Protein AF-0000000072575407 (afdb_homodimer)

Radius of gyration: 22.31 Å; Cα contacts (8 Å, |Δi|>4): 598; chains: 2; bounding box: 62×64×61 Å

Secondary structure (DSSP, 8-state):
-------HHHHHHHTEEEEEEEESS-HHHHHHHHTSTTTT-SSSS--TT--EEEETTEEEEEETTTEEEEEEEEEEETTTEEEEEE---TT--TTS---EEEEEEEE-TTSSEEEEEEEE-GGGS-SSHHHHHHHHHHHHHHHHHHHHHHHHHHHHS----------/-------HHHHHHHTEEEEEEEESS-HHHHHHHHTSTTTT-SSSS--TT--EEEETTEEEEEETTTEEEEEEEEEEETTTEEEEEE---TTS-TTS---EEEEEEEE-TTSSEEEEEEEE-GGGS-SSHHHHHHHHHHHHHHHHHHHHHHHHHHHHT----------

Solvent-accessible surface area (backbone atoms only — not comparable to full-atom values): 18772 Å² total; per-residue (Å²): 134,84,73,75,68,70,46,72,64,57,54,53,55,63,26,43,45,79,53,71,48,78,33,81,41,56,54,69,61,52,31,69,51,65,66,39,82,64,56,76,72,64,89,64,50,63,61,91,80,66,53,67,48,73,60,84,65,27,36,40,35,54,42,95,79,81,42,73,44,27,29,32,66,71,46,78,45,88,58,38,37,31,31,37,30,48,50,31,47,92,88,49,55,88,78,49,66,42,41,43,40,37,37,38,49,41,79,42,101,86,60,24,23,39,43,35,41,38,40,32,45,37,68,61,63,37,89,51,64,33,58,28,51,50,37,48,53,17,38,52,46,26,48,60,44,43,53,51,19,50,41,54,54,54,50,66,66,61,73,78,71,74,74,77,75,82,123,133,85,73,76,67,72,46,73,63,57,56,54,54,62,27,44,45,79,53,72,48,79,33,83,40,56,54,66,61,52,31,68,51,66,66,41,82,66,57,75,74,64,90,63,51,64,62,91,81,67,54,64,50,72,60,85,65,28,37,41,36,53,43,95,79,80,42,72,43,27,30,34,68,73,47,79,44,88,58,37,37,32,31,37,30,47,48,31,48,91,87,48,55,87,79,50,66,43,41,42,40,38,38,38,48,41,77,43,97,87,60,23,24,39,42,36,41,39,41,32,44,38,67,60,63,36,88,51,63,34,58,28,51,51,37,47,52,17,38,52,47,26,49,60,44,43,53,52,19,49,41,55,56,54,51,66,67,59,71,77,70,72,75,75,71,83,121

InterPro domains:
  IPR023393 START-like domain superfamily [G3DSA:3.30.530.20] (14-164)

Organism: Streptomyces coelicolor (strain ATCC BAA-471 / A3(2) / M145) (NCBI:txid100226)

Nearest PDB structures (foldseek):
  3q63-assembly2_D  TM=7.492E-01  e=6.224E-07  Mesorhizobium japonicum MAFF 303099
  1xfs-assembly1_A  TM=6.988E-01  e=4.388E-06  Nitrosomonas europaea ATCC 19718
  1b6f-assembly1_A  TM=7.040E-01  e=1.351E-05  Betula pendula
  8h3j-assembly1_A  TM=5.511E-01  e=6.259E-06  Halostachys caspica
  6xlb-assembly1_D1  TM=6.339E-01  e=5.300E-04  Saccharomyces cerevisiae S288C

Structure (mmCIF, N/CA/C/O backbone):
data_AF-0000000072575407-model_v1
#
loop_
_entity.id
_entity.type
_entity.pdbx_description
1 polymer ATPase
#
loop_
_atom_site.group_PDB
_atom_site.id
_atom_site.type_symbol
_atom_site.label_atom_id
_atom_site.label_alt_id
_atom_site.label_comp_id
_atom_site.label_asym_id
_atom_site.label_entity_id
_atom_site.label_seq_id
_atom_site.pdbx_PDB_ins_code
_atom_site.Cartn_x
_atom_site.Cartn_y
_atom_site.Cartn_z
_atom_site.occupancy
_atom_site.B_iso_or_equiv
_atom_site.auth_seq_id
_atom_site.auth_comp_id
_atom_site.auth_asym_id
_atom_site.auth_atom_id
_atom_site.pdbx_PDB_model_num
ATOM 1 N N . MET A 1 1 ? 22.328 -1.103 30.25 1 24.72 1 MET A N 1
ATOM 2 C CA . MET A 1 1 ? 21.562 -0.464 29.172 1 24.72 1 MET A CA 1
ATOM 3 C C . MET A 1 1 ? 20.984 -1.505 28.219 1 24.72 1 MET A C 1
ATOM 5 O O . MET A 1 1 ? 21.734 -2.23 27.562 1 24.72 1 MET A O 1
ATOM 9 N N . ASN A 1 2 ? 19.984 -2.334 28.547 1 30.45 2 ASN A N 1
ATOM 10 C CA . ASN A 1 2 ? 19.422 -3.566 28 1 30.45 2 ASN A CA 1
ATOM 11 C C . ASN A 1 2 ? 18.969 -3.381 26.562 1 30.45 2 ASN A C 1
ATOM 13 O O . ASN A 1 2 ? 18.047 -2.607 26.297 1 30.45 2 ASN A O 1
ATOM 17 N N . GLU A 1 3 ? 19.891 -3.143 25.562 1 36.34 3 GLU A N 1
ATOM 18 C CA . GLU A 1 3 ? 19.688 -3.205 24.125 1 36.34 3 GLU A CA 1
ATOM 19 C C . GLU A 1 3 ? 18.703 -4.297 23.75 1 36.34 3 GLU A C 1
ATOM 21 O O . GLU A 1 3 ? 18.953 -5.48 23.984 1 36.34 3 GLU A O 1
ATOM 26 N N . SER A 1 4 ? 17.484 -4.184 24.031 1 41.06 4 SER A N 1
ATOM 27 C CA . SER A 1 4 ? 16.484 -5.207 23.766 1 41.06 4 SER A CA 1
ATOM 28 C C . SER A 1 4 ? 16.672 -5.801 22.359 1 41.06 4 SER A C 1
ATOM 30 O O . SER A 1 4 ? 16.531 -5.094 21.359 1 41.06 4 SER A O 1
ATOM 32 N N . ALA A 1 5 ? 17.578 -6.621 22.172 1 39.91 5 ALA A N 1
ATOM 33 C CA . ALA A 1 5 ? 17.891 -7.484 21.031 1 39.91 5 ALA A CA 1
ATOM 34 C C . ALA A 1 5 ? 16.609 -7.938 20.328 1 39.91 5 ALA A C 1
ATOM 36 O O . ALA A 1 5 ? 15.812 -8.688 20.891 1 39.91 5 ALA A O 1
ATOM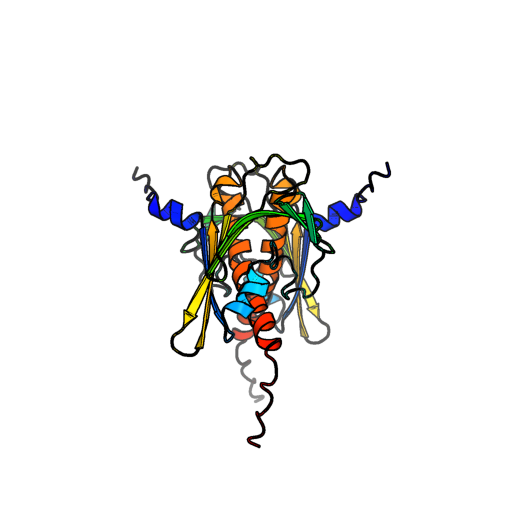 37 N N . HIS A 1 6 ? 15.922 -7.004 19.609 1 49.97 6 HIS A N 1
ATOM 38 C CA . HIS A 1 6 ? 14.938 -7.637 18.75 1 49.97 6 HIS A CA 1
ATOM 39 C C . HIS A 1 6 ? 15.422 -8.992 18.266 1 49.97 6 HIS A C 1
ATOM 41 O O . HIS A 1 6 ? 16.531 -9.109 17.719 1 49.97 6 HIS A O 1
ATOM 47 N N . SER A 1 7 ? 15.039 -10.055 18.797 1 55.66 7 SER A N 1
ATOM 48 C CA . SER A 1 7 ? 15.422 -11.414 18.438 1 55.66 7 SER A CA 1
ATOM 49 C C . SER A 1 7 ? 15.375 -11.609 16.922 1 55.66 7 SER A C 1
ATOM 51 O O . SER A 1 7 ? 14.664 -10.883 16.219 1 55.66 7 SER A O 1
ATOM 53 N N . THR A 1 8 ? 16.375 -12.164 16.344 1 59.56 8 THR A N 1
ATOM 54 C CA . THR A 1 8 ? 16.469 -12.539 14.93 1 59.56 8 THR A CA 1
ATOM 55 C C . THR A 1 8 ? 15.102 -12.938 14.383 1 59.56 8 THR A C 1
ATOM 57 O O . THR A 1 8 ? 14.758 -12.594 13.25 1 59.56 8 THR A O 1
ATOM 60 N N . THR A 1 9 ? 14.297 -13.492 15.289 1 64.81 9 THR A N 1
ATOM 61 C CA . THR A 1 9 ? 12.977 -13.938 14.859 1 64.81 9 THR A CA 1
ATOM 62 C C . THR A 1 9 ? 12.047 -12.742 14.641 1 64.81 9 THR A C 1
ATOM 64 O O . THR A 1 9 ? 11.289 -12.703 13.664 1 64.81 9 THR A O 1
ATOM 67 N N . GLU A 1 10 ? 12.109 -11.859 15.562 1 66.44 10 GLU A N 1
ATOM 68 C CA . GLU A 1 10 ? 11.266 -10.68 15.438 1 66.44 10 GLU A CA 1
ATOM 69 C C . GLU A 1 10 ? 11.641 -9.859 14.211 1 66.44 10 GLU A C 1
ATOM 71 O O . GLU A 1 10 ? 10.766 -9.359 13.492 1 66.44 10 GLU A O 1
ATOM 76 N N . ALA A 1 11 ? 12.93 -9.797 14 1 71.06 11 ALA A N 1
ATOM 77 C CA . ALA A 1 11 ? 13.414 -9.07 12.828 1 71.06 11 ALA A CA 1
ATOM 78 C C . ALA A 1 11 ? 12.977 -9.758 11.539 1 71.06 11 ALA A C 1
ATOM 80 O O . ALA A 1 11 ? 12.625 -9.086 10.562 1 71.06 11 ALA A O 1
ATOM 81 N N . ALA A 1 12 ? 12.93 -11.086 11.641 1 77.25 12 ALA A N 1
ATOM 82 C CA . ALA A 1 12 ? 12.508 -11.852 10.469 1 77.25 12 ALA A CA 1
ATOM 83 C C . ALA A 1 12 ? 11.023 -11.648 10.188 1 77.25 12 ALA A C 1
ATOM 85 O O . ALA A 1 12 ? 10.602 -11.609 9.023 1 77.25 12 ALA A O 1
ATOM 86 N N . GLU A 1 13 ? 10.273 -11.469 11.227 1 84.31 13 GLU A N 1
ATOM 87 C CA . GLU A 1 13 ? 8.836 -11.289 11.07 1 84.31 13 GLU A CA 1
ATOM 88 C C . GLU A 1 13 ? 8.516 -9.914 10.484 1 84.31 13 GLU A C 1
ATOM 90 O O . GLU A 1 13 ? 7.582 -9.773 9.688 1 84.31 13 GLU A O 1
ATOM 95 N N . LEU A 1 14 ? 9.328 -9.008 10.75 1 87.56 14 LEU A N 1
ATOM 96 C CA . LEU A 1 14 ? 9.109 -7.648 10.266 1 87.56 14 LEU A CA 1
ATOM 97 C C . LEU A 1 14 ? 9.484 -7.527 8.789 1 87.56 14 LEU A C 1
ATOM 99 O O . LEU A 1 14 ? 9.023 -6.617 8.102 1 87.56 14 LEU A O 1
ATOM 103 N N . ASP A 1 15 ? 10.18 -8.492 8.359 1 93.94 15 ASP A N 1
ATOM 104 C CA . ASP A 1 15 ? 10.703 -8.414 7 1 93.94 15 ASP A CA 1
ATOM 105 C C . ASP A 1 15 ? 9.766 -9.086 6.004 1 93.94 15 ASP A C 1
ATOM 107 O O . ASP A 1 15 ? 10.141 -9.344 4.859 1 93.94 15 ASP A O 1
ATOM 111 N N . ARG A 1 16 ? 8.562 -9.461 6.438 1 95.81 16 ARG A N 1
ATOM 112 C CA . ARG A 1 16 ? 7.637 -10.133 5.531 1 95.81 16 ARG A CA 1
ATOM 113 C C . ARG A 1 16 ? 6.195 -9.734 5.828 1 95.81 16 ARG A C 1
ATOM 115 O O . ARG A 1 16 ? 5.887 -9.281 6.93 1 95.81 16 ARG A O 1
ATOM 122 N N . ILE A 1 17 ? 5.328 -9.898 4.852 1 96.38 17 ILE A N 1
ATOM 123 C CA . ILE A 1 17 ? 3.873 -9.836 4.926 1 96.38 17 ILE A CA 1
ATOM 124 C C . ILE A 1 17 ? 3.283 -11.219 4.641 1 96.38 17 ILE A C 1
ATOM 126 O O . ILE A 1 17 ? 3.738 -11.922 3.736 1 96.38 17 ILE A O 1
ATOM 130 N N . ALA A 1 18 ? 2.299 -11.617 5.457 1 97.62 18 ALA A N 1
ATOM 131 C CA . ALA A 1 18 ? 1.534 -12.836 5.184 1 97.62 18 ALA A CA 1
ATOM 132 C C . ALA A 1 18 ? 0.034 -12.562 5.266 1 97.62 18 ALA A C 1
ATOM 134 O O . ALA A 1 18 ? -0.456 -12.047 6.273 1 97.62 18 ALA A O 1
ATOM 135 N N . ARG A 1 19 ? -0.701 -12.883 4.16 1 98 19 ARG A N 1
ATOM 136 C CA . ARG A 1 19 ? -2.154 -12.758 4.098 1 98 19 ARG A CA 1
ATOM 137 C C . ARG A 1 19 ? -2.777 -13.961 3.396 1 98 19 ARG A C 1
ATOM 139 O O . ARG A 1 19 ? -2.076 -14.734 2.74 1 98 19 ARG A O 1
ATOM 146 N N . GLN A 1 20 ? -4.09 -14.117 3.605 1 98.75 20 GLN A N 1
ATOM 147 C CA . GLN A 1 20 ? -4.816 -15.172 2.902 1 98.75 20 GLN A CA 1
ATOM 148 C C . GLN A 1 20 ? -6.285 -14.805 2.729 1 98.75 20 GLN A C 1
ATOM 150 O O . GLN A 1 20 ? -6.785 -13.891 3.387 1 98.75 20 GLN A O 1
ATOM 155 N N . ILE A 1 21 ? -6.93 -15.562 1.824 1 98.81 21 ILE A N 1
ATOM 156 C CA . ILE A 1 21 ? -8.359 -15.398 1.605 1 98.81 21 ILE A CA 1
ATOM 157 C C . ILE A 1 21 ? -8.961 -16.703 1.081 1 98.81 21 ILE A C 1
ATOM 159 O O . ILE A 1 21 ? -8.32 -17.422 0.321 1 98.81 21 ILE A O 1
ATOM 163 N N . ASP A 1 22 ? -10.18 -17.031 1.501 1 98.69 22 ASP A N 1
ATOM 164 C CA . ASP A 1 22 ? -10.922 -18.156 0.945 1 98.69 22 ASP A CA 1
ATOM 165 C C . ASP A 1 22 ? -11.641 -17.766 -0.34 1 98.69 22 ASP A C 1
ATOM 167 O O . ASP A 1 22 ? -12.266 -16.703 -0.408 1 98.69 22 ASP A O 1
ATOM 171 N N . ILE A 1 23 ? -11.562 -18.594 -1.346 1 98.62 23 ILE A N 1
ATOM 172 C CA . ILE A 1 23 ? -12.188 -18.375 -2.646 1 98.62 23 ILE A CA 1
ATOM 173 C C . ILE A 1 23 ? -13.039 -19.578 -3.023 1 98.62 23 ILE A C 1
ATOM 175 O O . ILE A 1 23 ? -12.562 -20.719 -2.982 1 98.62 23 ILE A O 1
ATOM 179 N N . ASP A 1 24 ? -14.188 -19.359 -3.428 1 98 24 ASP A N 1
ATOM 180 C CA . ASP A 1 24 ? -15.102 -20.422 -3.832 1 98 24 ASP A CA 1
ATOM 181 C C . ASP A 1 24 ? -14.977 -20.719 -5.324 1 98 24 ASP A C 1
ATOM 183 O O . ASP A 1 24 ? -15.922 -20.469 -6.086 1 98 24 ASP A O 1
ATOM 187 N N . ALA A 1 25 ? -13.938 -21.281 -5.742 1 97.94 25 ALA A N 1
ATOM 188 C CA . ALA A 1 25 ? -13.602 -21.703 -7.102 1 97.94 25 ALA A CA 1
ATOM 189 C C . ALA A 1 25 ? -12.57 -22.828 -7.086 1 97.94 25 ALA A C 1
ATOM 191 O O . ALA A 1 25 ? -11.805 -22.969 -6.129 1 97.94 25 ALA A O 1
ATOM 192 N N . PRO A 1 26 ? -12.609 -23.641 -8.141 1 97.19 26 PRO A N 1
ATOM 193 C CA . PRO A 1 26 ? -11.617 -24.719 -8.195 1 97.19 26 PRO A CA 1
ATOM 194 C C . PRO A 1 26 ? -10.188 -24.203 -8.305 1 97.19 26 PRO A C 1
ATOM 196 O O . PRO A 1 26 ? -9.969 -23.094 -8.82 1 97.19 26 PRO A O 1
ATOM 199 N N . ALA A 1 27 ? -9.219 -24.984 -7.902 1 98.06 27 ALA A N 1
ATOM 200 C CA . ALA A 1 27 ? -7.805 -24.609 -7.883 1 98.06 27 ALA A CA 1
ATOM 201 C C . ALA A 1 27 ? -7.32 -24.219 -9.273 1 98.06 27 ALA A C 1
ATOM 203 O O . ALA A 1 27 ? -6.57 -23.266 -9.43 1 98.06 27 ALA A O 1
ATOM 204 N N . ASP A 1 28 ? -7.762 -24.984 -10.258 1 97.44 28 ASP A N 1
ATOM 205 C CA . ASP A 1 28 ? -7.305 -24.719 -11.617 1 97.44 28 ASP A CA 1
ATOM 206 C C . ASP A 1 28 ? -7.723 -23.328 -12.078 1 97.44 28 ASP A C 1
ATOM 208 O O . ASP A 1 28 ? -6.965 -22.641 -12.766 1 97.44 28 ASP A O 1
ATOM 212 N N . ARG A 1 29 ? -8.844 -22.906 -11.727 1 97.44 29 ARG A N 1
ATOM 213 C CA . ARG A 1 29 ? -9.328 -21.578 -12.094 1 97.44 29 ARG A CA 1
ATOM 214 C C . ARG A 1 29 ? -8.539 -20.484 -11.383 1 97.44 29 ARG A C 1
ATOM 216 O O . ARG A 1 29 ? -8.172 -19.484 -11.984 1 97.44 29 ARG A O 1
ATOM 223 N N . VAL A 1 30 ? -8.312 -20.656 -10.141 1 98.5 30 VAL A N 1
ATOM 224 C CA . VAL A 1 30 ? -7.516 -19.703 -9.367 1 98.5 30 VAL A CA 1
ATOM 225 C C . VAL A 1 30 ? -6.105 -19.625 -9.953 1 98.5 30 VAL A C 1
ATOM 227 O O . VAL A 1 30 ? -5.539 -18.531 -10.07 1 98.5 30 VAL A O 1
ATOM 230 N N . TRP A 1 31 ? -5.598 -20.75 -10.406 1 98.5 31 TRP A N 1
ATOM 231 C CA . TRP A 1 31 ? -4.258 -20.844 -10.984 1 98.5 31 TRP A CA 1
ATOM 232 C C . TRP A 1 31 ? -4.156 -20 -12.25 1 98.5 31 TRP A C 1
ATOM 234 O O . TRP A 1 31 ? -3.135 -19.344 -12.484 1 98.5 31 TRP A O 1
ATOM 244 N N . GLU A 1 32 ? -5.172 -19.953 -13.023 1 97.69 32 GLU A N 1
ATOM 245 C CA . GLU A 1 32 ? -5.156 -19.188 -14.273 1 97.69 32 GLU A CA 1
ATOM 246 C C . GLU A 1 32 ? -4.859 -17.719 -14.016 1 97.69 32 GLU A C 1
ATOM 248 O O . GLU A 1 32 ? -4.223 -17.062 -14.836 1 97.69 32 GLU A O 1
ATOM 253 N N . LEU A 1 33 ? -5.223 -17.25 -12.922 1 98.06 33 LEU A N 1
ATOM 254 C CA . LEU A 1 33 ? -4.926 -15.875 -12.57 1 98.06 33 LEU A CA 1
ATOM 255 C C . LEU A 1 33 ? -3.555 -15.766 -11.914 1 98.06 33 LEU A C 1
ATOM 257 O O . LEU A 1 33 ? -2.711 -14.977 -12.352 1 98.06 33 LEU A O 1
ATOM 261 N N . VAL A 1 34 ? -3.295 -16.594 -10.914 1 98.25 34 VAL A N 1
ATOM 262 C CA . VAL A 1 34 ? -2.184 -16.438 -9.984 1 98.25 34 VAL A CA 1
ATOM 263 C C . VAL A 1 34 ? -0.862 -16.672 -10.711 1 98.25 34 VAL A C 1
ATOM 265 O O . VAL A 1 34 ? 0.167 -16.109 -10.344 1 98.25 34 VAL A O 1
ATOM 268 N N . ALA A 1 35 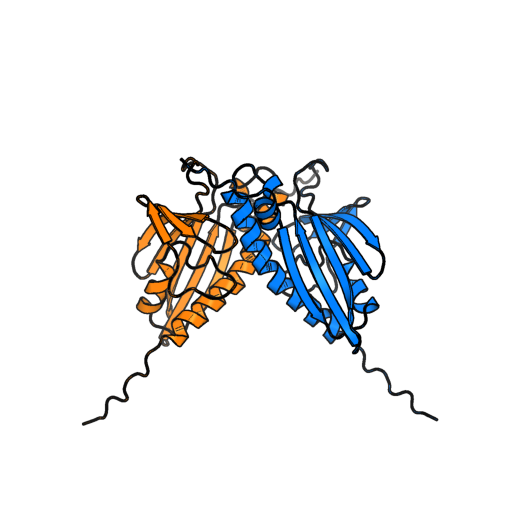? -0.871 -17.359 -11.734 1 97.88 35 ALA A N 1
ATOM 269 C CA . ALA A 1 35 ? 0.331 -17.672 -12.5 1 97.88 35 ALA A CA 1
ATOM 270 C C . ALA A 1 35 ? 0.752 -16.484 -13.367 1 97.88 35 ALA A C 1
ATOM 272 O O . ALA A 1 35 ? 1.858 -16.469 -13.914 1 97.88 35 ALA A O 1
ATOM 273 N N . ARG A 1 36 ? -0.106 -15.539 -13.531 1 96.75 36 ARG A N 1
ATOM 274 C CA . ARG A 1 36 ? 0.232 -14.344 -14.297 1 96.75 36 ARG A CA 1
ATOM 275 C C . ARG A 1 36 ? 1.167 -13.43 -13.508 1 96.75 36 ARG A C 1
ATOM 277 O O . ARG A 1 36 ? 0.793 -12.922 -12.453 1 96.75 36 ARG A O 1
ATOM 284 N N . PRO A 1 37 ? 2.365 -13.18 -14.023 1 95.12 37 PRO A N 1
ATOM 285 C CA . PRO A 1 37 ? 3.217 -12.227 -13.312 1 95.12 37 PRO A CA 1
ATOM 286 C C . PRO A 1 37 ? 2.604 -10.828 -13.242 1 95.12 37 PRO A C 1
ATOM 288 O O . PRO A 1 37 ? 2.162 -10.289 -14.258 1 95.12 37 PRO A O 1
ATOM 291 N N . GLY A 1 38 ? 2.475 -10.281 -12.008 1 94.19 38 GLY A N 1
ATOM 292 C CA . GLY A 1 38 ? 2.041 -8.906 -11.836 1 94.19 38 GLY A CA 1
ATOM 293 C C . GLY A 1 38 ? 0.537 -8.734 -11.953 1 94.19 38 GLY A C 1
ATOM 294 O O . GLY A 1 38 ? 0.046 -7.625 -12.164 1 94.19 38 GLY A O 1
ATOM 295 N N . TRP A 1 39 ? -0.23 -9.789 -11.883 1 96.5 39 TRP A N 1
ATOM 296 C CA . TRP A 1 39 ? -1.682 -9.703 -11.992 1 96.5 39 TRP A CA 1
ATOM 297 C C . TRP A 1 39 ? -2.246 -8.703 -10.984 1 96.5 39 TRP A C 1
ATOM 299 O O . TRP A 1 39 ? -3.365 -8.211 -11.156 1 96.5 39 TRP A O 1
ATOM 309 N N . TYR A 1 40 ? -1.512 -8.328 -10 1 95.69 40 TYR A N 1
ATOM 310 C CA . TYR A 1 40 ? -1.947 -7.473 -8.906 1 95.69 40 TYR A CA 1
ATOM 311 C C . TYR A 1 40 ? -1.545 -6.023 -9.156 1 95.69 40 TYR A C 1
ATOM 313 O O . TYR A 1 40 ? -1.693 -5.168 -8.273 1 95.69 40 TYR A O 1
ATOM 321 N N . VAL A 1 41 ? -0.995 -5.727 -10.273 1 93.44 41 VAL A N 1
ATOM 322 C CA . VAL A 1 41 ? -0.771 -4.348 -10.703 1 93.44 41 VAL A CA 1
ATOM 323 C C . VAL A 1 41 ? -2.049 -3.787 -11.32 1 93.44 41 VAL A C 1
ATOM 325 O O . VAL A 1 41 ? -2.32 -4.004 -12.508 1 93.44 41 VAL A O 1
ATOM 328 N N . ASN A 1 42 ? -2.857 -3.049 -10.469 1 93.69 42 ASN A N 1
ATOM 329 C CA . ASN A 1 42 ? -4.141 -2.49 -10.883 1 93.69 42 ASN A CA 1
ATOM 330 C C . ASN A 1 42 ? -4.676 -1.496 -9.852 1 93.69 42 ASN A C 1
ATOM 332 O O . ASN A 1 42 ? -3.973 -1.131 -8.914 1 93.69 42 ASN A O 1
ATOM 336 N N . ASP A 1 43 ? -5.926 -1.06 -10.016 1 90.19 43 ASP A N 1
ATOM 337 C CA . ASP A 1 43 ? -6.516 -0.049 -9.141 1 90.19 43 ASP A CA 1
ATOM 338 C C . ASP A 1 43 ? -7.629 -0.648 -8.289 1 90.19 43 ASP A C 1
ATOM 340 O O . ASP A 1 43 ? -8.672 -0.022 -8.086 1 90.19 43 ASP A O 1
ATOM 344 N N . GLY A 1 44 ? -7.473 -1.946 -7.938 1 93.44 44 GLY A N 1
ATOM 345 C CA . GLY A 1 44 ? -8.438 -2.568 -7.051 1 93.44 44 GLY A CA 1
ATOM 346 C C . GLY A 1 44 ? -9.32 -3.59 -7.746 1 93.44 44 GLY A C 1
ATOM 347 O O . GLY A 1 44 ? -10.172 -4.211 -7.117 1 93.44 44 GLY A O 1
ATOM 348 N N . ALA A 1 45 ? -9.109 -3.711 -9.078 1 94.56 45 ALA A N 1
ATOM 349 C CA . ALA A 1 45 ? -9.797 -4.727 -9.875 1 94.56 45 ALA A CA 1
ATOM 350 C C . ALA A 1 45 ? -8.844 -5.391 -10.859 1 94.56 45 ALA A C 1
ATOM 352 O O . ALA A 1 45 ? -8.086 -4.711 -11.562 1 94.56 45 ALA A O 1
ATOM 353 N N . VAL A 1 46 ? -8.945 -6.691 -10.891 1 96.25 46 VAL A N 1
ATOM 354 C CA . VAL A 1 46 ? -8.094 -7.445 -11.805 1 96.25 46 VAL A CA 1
ATOM 355 C C . VAL A 1 46 ? -8.461 -7.121 -13.25 1 96.25 46 VAL A C 1
ATOM 357 O O . VAL A 1 46 ? -9.641 -7.062 -13.594 1 96.25 46 VAL A O 1
ATOM 360 N N . GLU A 1 47 ? -7.434 -6.949 -14.016 1 93.94 47 GLU A N 1
ATOM 361 C CA . GLU A 1 47 ? -7.645 -6.711 -15.438 1 93.94 47 GLU A CA 1
ATOM 362 C C . GLU A 1 47 ? -7.699 -8.023 -16.219 1 93.94 47 GLU A C 1
ATOM 364 O O . GLU A 1 47 ? -6.762 -8.82 -16.172 1 93.94 47 GLU A O 1
ATOM 369 N N . ALA A 1 48 ? -8.75 -8.203 -16.922 1 92.81 48 ALA A N 1
ATOM 370 C CA . ALA A 1 48 ? -8.891 -9.422 -17.719 1 92.81 48 ALA A CA 1
ATOM 371 C C . ALA A 1 48 ? -7.812 -9.5 -18.797 1 92.81 48 ALA A C 1
ATOM 373 O O . ALA A 1 48 ? -7.199 -10.555 -19 1 92.81 48 ALA A O 1
ATOM 374 N N . ASP A 1 49 ? -7.598 -8.312 -19.453 1 92.62 49 ASP A N 1
ATOM 375 C CA . ASP A 1 49 ? -6.594 -8.211 -20.516 1 92.62 49 ASP A CA 1
ATOM 376 C C . ASP A 1 49 ? -5.449 -7.289 -20.094 1 92.62 49 ASP A C 1
ATOM 378 O O . ASP A 1 49 ? -5.367 -6.141 -20.531 1 92.62 49 ASP A O 1
ATOM 382 N N . GLN A 1 50 ? -4.617 -7.828 -19.359 1 92.81 50 GLN A N 1
ATOM 383 C CA . GLN A 1 50 ? -3.461 -7.078 -18.875 1 92.81 50 GLN A CA 1
ATOM 384 C C . GLN A 1 50 ? -2.484 -6.785 -20.016 1 92.81 50 GLN A C 1
ATOM 386 O O . GLN A 1 50 ? -2.225 -7.652 -20.859 1 92.81 50 GLN A O 1
ATOM 391 N N . ASP A 1 51 ? -1.938 -5.566 -20.109 1 95.25 51 ASP A N 1
ATOM 392 C CA . ASP A 1 51 ? -0.877 -5.211 -21.031 1 95.25 51 ASP A CA 1
ATOM 393 C C . ASP A 1 51 ? 0.477 -5.723 -20.562 1 95.25 51 ASP A C 1
ATOM 395 O O . ASP A 1 51 ? 1.11 -5.109 -19.703 1 95.25 51 ASP A O 1
ATOM 399 N N . VAL A 1 52 ? 0.889 -6.801 -21.141 1 95.12 52 VAL A N 1
ATOM 400 C CA . VAL A 1 52 ? 2.109 -7.461 -20.688 1 95.12 52 VAL A CA 1
ATOM 401 C C . VAL A 1 52 ? 2.906 -7.961 -21.891 1 95.12 52 VAL A C 1
ATOM 403 O O . VAL A 1 52 ? 2.334 -8.484 -22.844 1 95.12 52 VAL A O 1
ATOM 406 N N . ARG A 1 53 ? 4.207 -7.715 -21.844 1 93.94 53 ARG A N 1
ATOM 407 C CA . ARG A 1 53 ? 5.141 -8.32 -22.781 1 93.94 53 ARG A CA 1
ATOM 408 C C . ARG A 1 53 ? 6.262 -9.055 -22.047 1 93.94 53 ARG A C 1
ATOM 410 O O . ARG A 1 53 ? 6.492 -8.812 -20.859 1 93.94 53 ARG A O 1
ATOM 417 N N . TYR A 1 54 ? 6.996 -9.945 -22.828 1 92.06 54 TYR A N 1
ATOM 418 C CA . TYR A 1 54 ? 8.016 -10.766 -22.172 1 92.06 54 TYR A CA 1
ATOM 419 C C . TYR A 1 54 ? 9.391 -10.516 -22.797 1 92.06 54 TYR A C 1
ATOM 421 O O . TYR A 1 54 ? 9.508 -10.375 -24.016 1 92.06 54 TYR A O 1
ATOM 429 N N . GLU A 1 55 ? 10.266 -10.352 -21.875 1 88 55 GLU A N 1
ATOM 430 C CA . GLU A 1 55 ? 11.695 -10.344 -22.188 1 88 55 GLU A CA 1
ATOM 431 C C . GLU A 1 55 ? 12.43 -11.461 -21.453 1 88 55 GLU A C 1
ATOM 433 O O . GLU A 1 55 ? 12.914 -11.273 -20.344 1 88 55 GLU A O 1
ATOM 438 N N . GLY A 1 56 ? 12.492 -12.656 -22.188 1 85.25 56 GLY A N 1
ATOM 439 C CA . GLY A 1 56 ? 12.961 -13.836 -21.484 1 85.25 56 GLY A CA 1
ATOM 440 C C . GLY A 1 56 ? 12.047 -14.242 -20.344 1 85.25 56 GLY A C 1
ATOM 441 O O . GLY A 1 56 ? 10.844 -14.398 -20.531 1 85.25 56 GLY A O 1
ATOM 442 N N . ASP A 1 57 ? 12.641 -14.344 -19.156 1 85.5 57 ASP A N 1
ATOM 443 C CA . ASP A 1 57 ? 11.859 -14.734 -17.984 1 85.5 57 ASP A CA 1
ATOM 444 C C . ASP A 1 57 ? 11.281 -13.516 -17.266 1 85.5 57 ASP A C 1
ATOM 446 O O . ASP A 1 57 ? 10.664 -13.641 -16.219 1 85.5 57 ASP A O 1
ATOM 450 N N . THR A 1 58 ? 11.453 -12.406 -17.906 1 90.25 58 THR A N 1
ATOM 451 C CA . THR A 1 58 ? 10.961 -11.164 -17.312 1 90.25 58 THR A CA 1
ATOM 452 C C . THR A 1 58 ? 9.68 -10.703 -18 1 90.25 58 THR A C 1
ATOM 454 O O . THR A 1 58 ? 9.633 -10.602 -19.234 1 90.25 58 THR A O 1
ATOM 457 N N . ALA A 1 59 ? 8.68 -10.562 -17.172 1 93.38 59 ALA A N 1
ATOM 458 C CA . ALA A 1 59 ? 7.445 -9.953 -17.656 1 93.38 59 ALA A CA 1
ATOM 459 C C . ALA A 1 59 ? 7.449 -8.445 -17.438 1 93.38 59 ALA A C 1
ATOM 461 O O . ALA A 1 59 ? 7.816 -7.977 -16.344 1 93.38 59 ALA A O 1
ATOM 462 N N . VAL A 1 60 ? 7.094 -7.723 -18.438 1 92.5 60 VAL A N 1
ATOM 463 C CA . VAL A 1 60 ? 6.945 -6.277 -18.344 1 92.5 60 VAL A CA 1
ATOM 464 C C . VAL A 1 60 ? 5.465 -5.902 -18.391 1 92.5 60 VAL A C 1
ATOM 466 O O . VAL A 1 60 ? 4.84 -5.988 -19.453 1 92.5 60 VAL A O 1
ATOM 469 N N . VAL A 1 61 ? 4.93 -5.492 -17.25 1 93.12 61 VAL A N 1
ATOM 470 C CA . VAL A 1 61 ? 3.527 -5.109 -17.141 1 93.12 61 VAL A CA 1
ATOM 471 C C . VAL A 1 61 ? 3.4 -3.59 -17.203 1 93.12 61 VAL A C 1
ATOM 473 O O . VAL A 1 61 ? 4.039 -2.871 -16.438 1 93.12 61 VAL A O 1
ATOM 476 N N . ARG A 1 62 ? 2.557 -3.16 -18.109 1 91.69 62 ARG A N 1
ATOM 477 C CA . ARG A 1 62 ? 2.367 -1.72 -18.25 1 91.69 62 ARG A CA 1
ATOM 478 C C . ARG A 1 62 ? 1.077 -1.271 -17.578 1 91.69 62 ARG A C 1
ATOM 480 O O . ARG A 1 62 ? -0.008 -1.748 -17.922 1 91.69 62 ARG A O 1
ATOM 487 N N . HIS A 1 63 ? 1.223 -0.43 -16.578 1 89.19 63 HIS A N 1
ATOM 488 C CA . HIS A 1 63 ? 0.089 0.256 -15.969 1 89.19 63 HIS A CA 1
ATOM 489 C C . HIS A 1 63 ? -0.209 1.569 -16.688 1 89.19 63 HIS A C 1
ATOM 491 O O . HIS A 1 63 ? 0.711 2.303 -17.062 1 89.19 63 HIS A O 1
ATOM 497 N N . PRO A 1 64 ? -1.442 1.947 -16.812 1 86.62 64 PRO A N 1
ATOM 498 C CA . PRO A 1 64 ? -1.796 3.115 -17.625 1 86.62 64 PRO A CA 1
ATOM 499 C C . PRO A 1 64 ? -1.191 4.41 -17.094 1 86.62 64 PRO A C 1
ATOM 501 O O . PRO A 1 64 ? -0.785 5.277 -17.875 1 86.62 64 PRO A O 1
ATOM 504 N N . SER A 1 65 ? -1.068 4.527 -15.836 1 84.94 65 SER A N 1
ATOM 505 C CA . SER A 1 65 ? -0.65 5.816 -15.297 1 84.94 65 SER A CA 1
ATOM 506 C C . SER A 1 65 ? 0.648 5.691 -14.508 1 84.94 65 SER A C 1
ATOM 508 O O . SER A 1 65 ? 1.346 6.68 -14.281 1 84.94 65 SER A O 1
ATOM 510 N N . LEU A 1 66 ? 1.027 4.449 -14.195 1 85.44 66 LEU A N 1
ATOM 511 C CA . LEU A 1 66 ? 2.164 4.305 -13.289 1 85.44 66 LEU A CA 1
ATOM 512 C C . LEU A 1 66 ? 3.408 3.859 -14.055 1 85.44 66 LEU A C 1
ATOM 514 O O . LEU A 1 66 ? 4.512 3.867 -13.5 1 85.44 66 LEU A O 1
ATOM 518 N N . GLY A 1 67 ? 3.262 3.459 -15.297 1 86.19 67 GLY A N 1
ATOM 519 C CA . GLY A 1 67 ? 4.406 3.033 -16.094 1 86.19 67 GLY A CA 1
ATOM 520 C C . GLY A 1 67 ? 4.586 1.527 -16.125 1 86.19 67 GLY A C 1
ATOM 521 O O . GLY A 1 67 ? 3.605 0.78 -16.125 1 86.19 67 GLY A O 1
ATOM 522 N N . GLU A 1 68 ? 5.887 1.187 -16.219 1 87.75 68 GLU A N 1
ATOM 523 C CA . GLU A 1 68 ? 6.176 -0.231 -16.406 1 87.75 68 GLU A CA 1
ATOM 524 C C . GLU A 1 68 ? 6.699 -0.865 -15.125 1 87.75 68 GLU A C 1
ATOM 526 O O . GLU A 1 68 ? 7.492 -0.256 -14.406 1 87.75 68 GLU A O 1
ATOM 531 N N . PHE A 1 69 ? 6.219 -2.043 -14.93 1 89.12 69 PHE A N 1
ATOM 532 C CA . PHE A 1 69 ? 6.676 -2.898 -13.836 1 89.12 69 PHE A CA 1
ATOM 533 C C . PHE A 1 69 ? 7.266 -4.195 -14.375 1 89.12 69 PHE A C 1
ATOM 535 O O . PHE A 1 69 ? 6.691 -4.82 -15.273 1 89.12 69 PHE A O 1
ATOM 542 N N . ARG A 1 70 ? 8.328 -4.535 -13.773 1 89.81 70 ARG A N 1
ATOM 543 C CA . ARG A 1 70 ? 9.031 -5.719 -14.266 1 89.81 70 ARG A CA 1
ATOM 544 C C . ARG A 1 70 ? 9.039 -6.82 -13.211 1 89.81 70 ARG A C 1
ATOM 546 O O . ARG A 1 70 ? 9.352 -6.57 -12.047 1 89.81 70 ARG A O 1
ATOM 553 N N . PHE A 1 71 ? 8.711 -8 -13.688 1 92.31 71 PHE A N 1
ATOM 554 C CA . PHE A 1 71 ? 8.625 -9.164 -12.805 1 92.31 71 PHE A CA 1
ATOM 555 C C . PHE A 1 71 ? 9.422 -10.328 -13.375 1 92.31 71 PHE A C 1
ATOM 557 O O . PHE A 1 71 ? 9.234 -10.711 -14.531 1 92.31 71 PHE A O 1
ATOM 564 N N . ARG A 1 72 ? 10.281 -10.898 -12.539 1 92.44 72 ARG A N 1
ATOM 565 C CA . ARG A 1 72 ? 10.938 -12.156 -12.883 1 92.44 72 ARG A CA 1
ATOM 566 C C . ARG A 1 72 ? 10.188 -13.344 -12.289 1 92.44 72 ARG A C 1
ATOM 568 O O . ARG A 1 72 ? 9.898 -13.367 -11.094 1 92.44 72 ARG A O 1
ATOM 575 N N . THR A 1 73 ? 9.891 -14.32 -13.18 1 95.19 73 THR A N 1
ATOM 576 C CA . THR A 1 73 ? 9.32 -15.562 -12.664 1 95.19 73 THR A CA 1
ATOM 577 C C . THR A 1 73 ? 10.391 -16.406 -11.984 1 95.19 73 THR A C 1
ATOM 579 O O . THR A 1 73 ? 11.43 -16.719 -12.586 1 95.19 73 THR A O 1
ATOM 582 N N . VAL A 1 74 ? 10.133 -16.781 -10.805 1 95.56 74 VAL A N 1
ATOM 583 C CA . VAL A 1 74 ? 11.102 -17.547 -10.039 1 95.56 74 VAL A CA 1
ATOM 584 C C . VAL A 1 74 ? 10.742 -19.031 -10.117 1 95.56 74 VAL A C 1
ATOM 586 O O . VAL A 1 74 ? 11.602 -19.875 -10.391 1 95.56 74 VAL A O 1
ATOM 589 N N . GLU A 1 75 ? 9.438 -19.344 -9.836 1 97.75 75 GLU A N 1
ATOM 590 C CA . GLU A 1 75 ? 8.984 -20.734 -9.859 1 97.75 75 GLU A CA 1
ATOM 591 C C . GLU A 1 75 ? 7.48 -20.812 -10.117 1 97.75 75 GLU A C 1
ATOM 593 O O . GLU A 1 75 ? 6.707 -20.031 -9.578 1 97.75 75 GLU A O 1
ATOM 598 N N . LEU A 1 76 ? 7.086 -21.734 -10.961 1 97.94 76 LEU A N 1
ATOM 599 C CA . LEU A 1 76 ? 5.699 -22.141 -11.164 1 97.94 76 LEU A CA 1
ATOM 600 C C . LEU A 1 76 ? 5.535 -23.641 -10.961 1 97.94 76 LEU A C 1
ATOM 602 O O . LEU A 1 76 ? 6.199 -24.438 -11.625 1 97.94 76 LEU A O 1
ATOM 606 N N . ASP A 1 77 ? 4.73 -24.016 -10.023 1 98.44 77 ASP A N 1
ATOM 607 C CA . ASP A 1 77 ? 4.359 -25.406 -9.773 1 98.44 77 ASP A CA 1
ATOM 608 C C . ASP A 1 77 ? 2.842 -25.578 -9.82 1 98.44 77 ASP A C 1
ATOM 610 O O . ASP A 1 77 ? 2.176 -25.562 -8.781 1 98.44 77 ASP A O 1
ATOM 614 N N . ARG A 1 78 ? 2.326 -25.766 -10.953 1 97.94 78 ARG A N 1
ATOM 615 C CA . ARG A 1 78 ? 0.89 -25.797 -11.203 1 97.94 78 ARG A CA 1
ATOM 616 C C . ARG A 1 78 ? 0.233 -26.953 -10.438 1 97.94 78 ARG A C 1
ATOM 618 O O . ARG A 1 78 ? 0.717 -28.078 -10.461 1 97.94 78 ARG A O 1
ATOM 625 N N . PRO A 1 79 ? -0.947 -26.672 -9.883 1 97.75 79 PRO A N 1
ATOM 626 C CA . PRO A 1 79 ? -1.615 -25.391 -9.617 1 97.75 79 PRO A CA 1
ATOM 627 C C . PRO A 1 79 ? -1.39 -24.891 -8.195 1 97.75 79 PRO A C 1
ATOM 629 O O . PRO A 1 79 ? -2.258 -24.219 -7.621 1 97.75 79 PRO A O 1
ATOM 632 N N . ARG A 1 80 ? -0.278 -25.234 -7.582 1 98.19 80 ARG A N 1
ATOM 633 C CA . ARG A 1 80 ? -0.21 -25.156 -6.125 1 98.19 80 ARG A CA 1
ATOM 634 C C . ARG A 1 80 ? 0.624 -23.953 -5.684 1 98.19 80 ARG A C 1
ATOM 636 O O . ARG A 1 80 ? 0.426 -23.422 -4.59 1 98.19 80 ARG A O 1
ATOM 643 N N . TYR A 1 81 ? 1.588 -23.578 -6.598 1 98.75 81 TYR A N 1
ATOM 644 C CA . TYR A 1 81 ? 2.572 -22.625 -6.094 1 98.75 81 TYR A CA 1
ATOM 645 C C . TYR A 1 81 ? 3.1 -21.734 -7.215 1 98.75 81 TYR A C 1
ATOM 647 O O . TYR A 1 81 ? 3.42 -22.219 -8.305 1 98.75 81 TYR A O 1
ATOM 655 N N . ALA A 1 82 ? 3.195 -20.422 -7.066 1 98.62 82 ALA A N 1
ATOM 656 C CA . ALA A 1 82 ? 3.814 -19.438 -7.957 1 98.62 82 ALA A CA 1
ATOM 657 C C . ALA A 1 82 ? 4.672 -18.453 -7.176 1 98.62 82 ALA A C 1
ATOM 659 O O . ALA A 1 82 ? 4.281 -18 -6.094 1 98.62 82 ALA A O 1
ATOM 660 N N . ALA A 1 83 ? 5.844 -18.109 -7.715 1 98.38 83 ALA A N 1
ATOM 661 C CA . ALA A 1 83 ? 6.73 -17.141 -7.082 1 98.38 83 ALA A CA 1
ATOM 662 C C . ALA A 1 83 ? 7.289 -16.156 -8.109 1 98.38 83 ALA A C 1
ATOM 664 O O . ALA A 1 83 ? 7.68 -16.562 -9.211 1 98.38 83 ALA A O 1
ATOM 665 N N . PHE A 1 84 ? 7.344 -14.852 -7.738 1 95.88 84 PHE A N 1
ATOM 666 C CA . PHE A 1 84 ? 7.824 -13.773 -8.602 1 95.88 84 PHE A CA 1
ATOM 667 C C . PHE A 1 84 ? 8.711 -12.812 -7.82 1 95.88 84 PHE A C 1
ATOM 669 O O . PHE A 1 84 ? 8.523 -12.617 -6.617 1 95.88 84 PHE A O 1
ATOM 676 N N . ARG A 1 85 ? 9.648 -12.219 -8.5 1 92.75 85 ARG A N 1
ATOM 677 C CA . ARG A 1 85 ? 10.406 -11.094 -7.961 1 92.75 85 ARG A CA 1
ATOM 678 C C . ARG A 1 85 ? 10.109 -9.812 -8.734 1 92.75 85 ARG A C 1
ATOM 680 O O . ARG A 1 85 ? 10.047 -9.828 -9.969 1 92.75 85 ARG A O 1
ATOM 687 N N . TRP A 1 86 ? 9.969 -8.812 -8.008 1 86.56 86 TRP A N 1
ATOM 688 C CA . TRP A 1 86 ? 9.844 -7.473 -8.586 1 86.56 86 TRP A CA 1
ATOM 689 C C . TRP A 1 86 ? 11.219 -6.898 -8.922 1 86.56 86 TRP A C 1
ATOM 691 O O . TRP A 1 86 ? 11.969 -6.512 -8.023 1 86.56 86 TRP A O 1
ATOM 701 N N . ILE A 1 87 ? 11.703 -6.73 -10.211 1 78.69 87 ILE A N 1
ATOM 702 C CA . ILE A 1 87 ? 13.109 -6.457 -10.477 1 78.69 87 ILE A CA 1
ATOM 703 C C . ILE A 1 87 ? 13.266 -5.055 -11.07 1 78.69 87 ILE A C 1
ATOM 705 O O . ILE A 1 87 ? 14.375 -4.617 -11.367 1 78.69 87 ILE A O 1
ATOM 709 N N . GLY A 1 88 ? 12.352 -4.25 -11.258 1 66.75 88 GLY A N 1
ATOM 71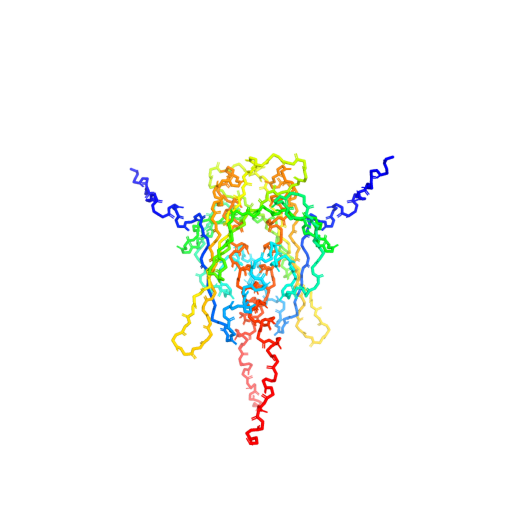0 C CA . GLY A 1 88 ? 12.555 -2.84 -11.555 1 66.75 88 GLY A CA 1
ATOM 711 C C . GLY A 1 88 ? 12.633 -2.547 -13.039 1 66.75 88 GLY A C 1
ATOM 712 O O . GLY A 1 88 ? 11.852 -3.078 -13.828 1 66.75 88 GLY A O 1
ATOM 713 N N . THR A 1 89 ? 13.586 -1.609 -13.484 1 63 89 THR A N 1
ATOM 714 C CA . THR A 1 89 ? 13.719 -0.942 -14.773 1 63 89 THR A CA 1
ATOM 715 C C . THR A 1 89 ? 14.594 -1.757 -15.719 1 63 89 THR A C 1
ATOM 717 O O . THR A 1 89 ? 15.375 -2.605 -15.273 1 63 89 THR A O 1
ATOM 720 N N . PRO A 1 90 ? 14.219 -1.628 -16.984 1 60.12 90 PRO A N 1
ATOM 721 C CA . PRO A 1 90 ? 14.969 -2.359 -18 1 60.12 90 PRO A CA 1
ATOM 722 C C . PRO A 1 90 ? 16.484 -2.26 -17.812 1 60.12 90 PRO A C 1
ATOM 724 O O . PRO A 1 90 ? 17.219 -3.17 -18.188 1 60.12 90 PRO A O 1
ATOM 727 N N . SER A 1 91 ? 16.875 -1.114 -17.344 1 57.78 91 SER A N 1
ATOM 728 C CA . SER A 1 91 ? 18.328 -0.909 -17.281 1 57.78 91 SER A CA 1
ATOM 729 C C . SER A 1 91 ? 18.906 -1.554 -16.031 1 57.78 91 SER A C 1
ATOM 731 O O . SER A 1 91 ? 20.125 -1.52 -15.82 1 57.78 91 SER A O 1
ATOM 733 N N . ARG A 1 92 ? 18.094 -2.191 -15.312 1 57.03 92 ARG A N 1
ATOM 734 C CA . ARG A 1 92 ? 18.625 -2.586 -14.008 1 57.03 92 ARG A CA 1
ATOM 735 C C . ARG A 1 92 ? 19.094 -4.035 -14.023 1 57.03 92 ARG A C 1
ATOM 737 O O . ARG A 1 92 ? 18.547 -4.863 -14.75 1 57.03 92 ARG A O 1
ATOM 744 N N . ASP A 1 93 ? 20.141 -4.223 -13.336 1 58.94 93 ASP A N 1
ATOM 745 C CA . ASP A 1 93 ? 20.844 -5.465 -13.008 1 58.94 93 ASP A CA 1
ATOM 746 C C . ASP A 1 93 ? 19.969 -6.355 -12.117 1 58.94 93 ASP A C 1
ATOM 748 O O . ASP A 1 93 ? 19.188 -5.859 -11.312 1 58.94 93 ASP A O 1
ATOM 752 N N . GLU A 1 94 ? 19.734 -7.492 -12.508 1 59.56 94 GLU A N 1
ATOM 753 C CA . GLU A 1 94 ? 19.047 -8.539 -11.75 1 59.56 94 GLU A CA 1
ATOM 754 C C . GLU A 1 94 ? 19.453 -8.516 -10.281 1 59.56 94 GLU A C 1
ATOM 756 O O . GLU A 1 94 ? 18.781 -9.086 -9.43 1 59.56 94 GLU A O 1
ATOM 761 N N . SER A 1 95 ? 20.484 -7.773 -9.992 1 62.88 95 SER A N 1
ATOM 762 C CA . SER A 1 95 ? 21.016 -7.785 -8.641 1 62.88 95 SER A CA 1
ATOM 763 C C . SER A 1 95 ? 20.359 -6.727 -7.77 1 62.88 95 SER A C 1
ATOM 765 O O . SER A 1 95 ? 20.578 -6.688 -6.555 1 62.88 95 SER A O 1
ATOM 767 N N . ALA A 1 96 ? 19.453 -6.027 -8.406 1 71.62 96 ALA A N 1
ATOM 768 C CA . ALA A 1 96 ? 18.859 -4.965 -7.609 1 71.62 96 ALA A CA 1
ATOM 769 C C . ALA A 1 96 ? 17.938 -5.539 -6.539 1 71.62 96 ALA A C 1
ATOM 771 O O . ALA A 1 96 ? 17.25 -6.543 -6.77 1 71.62 96 ALA A O 1
ATOM 772 N N . PRO A 1 97 ? 18 -4.938 -5.285 1 80.44 97 PRO A N 1
ATOM 773 C CA . PRO A 1 97 ? 17.141 -5.422 -4.207 1 80.44 97 PRO A CA 1
ATOM 774 C C . PRO A 1 97 ? 15.656 -5.398 -4.578 1 80.44 97 PRO A C 1
ATOM 776 O O . PRO A 1 97 ? 15.211 -4.492 -5.281 1 80.44 97 PRO A O 1
ATOM 779 N N . SER A 1 98 ? 14.977 -6.449 -4.32 1 88.12 98 SER A N 1
ATOM 780 C CA . SER A 1 98 ? 13.555 -6.625 -4.605 1 88.12 98 SER A CA 1
ATOM 781 C C . SER A 1 98 ? 12.898 -7.551 -3.59 1 88.12 98 SER A C 1
ATOM 783 O O . SER A 1 98 ? 13.586 -8.297 -2.889 1 88.12 98 SER A O 1
ATOM 785 N N . THR A 1 99 ? 11.641 -7.387 -3.49 1 92.75 99 THR A N 1
ATOM 786 C CA . THR A 1 99 ? 10.922 -8.344 -2.652 1 92.75 99 THR A CA 1
ATOM 787 C C . THR A 1 99 ? 10.578 -9.602 -3.443 1 92.75 99 THR A C 1
ATOM 789 O O . THR A 1 99 ? 10.508 -9.57 -4.676 1 92.75 99 THR A O 1
ATOM 792 N N . LEU A 1 100 ? 10.508 -10.68 -2.707 1 95.12 100 LEU A N 1
ATOM 793 C CA . LEU A 1 100 ? 9.977 -11.93 -3.232 1 95.12 100 LEU A CA 1
ATOM 794 C C . LEU A 1 100 ? 8.5 -12.094 -2.889 1 95.12 100 LEU A C 1
ATOM 796 O O . LEU A 1 100 ? 8.117 -11.984 -1.721 1 95.12 100 LEU A O 1
ATOM 800 N N . VAL A 1 101 ? 7.648 -12.344 -3.934 1 97.12 101 VAL A N 1
ATOM 801 C CA . VAL A 1 101 ? 6.223 -12.594 -3.732 1 97.12 101 VAL A CA 1
ATOM 802 C C . VAL A 1 101 ? 5.906 -14.055 -4.039 1 97.12 101 VAL A C 1
ATOM 804 O O . VAL A 1 101 ? 6.191 -14.539 -5.133 1 97.12 101 VAL A O 1
ATOM 807 N N . GLU A 1 102 ? 5.285 -14.758 -3.025 1 98.75 102 GLU A N 1
ATOM 808 C CA . GLU A 1 102 ? 4.926 -16.172 -3.16 1 98.75 102 GLU A CA 1
ATOM 809 C C . GLU A 1 102 ? 3.43 -16.375 -2.945 1 98.75 102 GLU A C 1
ATOM 811 O O . GLU A 1 102 ? 2.836 -15.781 -2.045 1 98.75 102 GLU A O 1
ATOM 816 N N . PHE A 1 103 ? 2.887 -17.281 -3.766 1 98.88 103 PHE A N 1
ATOM 817 C CA . PHE A 1 103 ? 1.483 -17.656 -3.654 1 98.88 103 PHE A CA 1
ATOM 818 C C . PHE A 1 103 ? 1.347 -19.172 -3.48 1 98.88 103 PHE A C 1
ATOM 820 O O . PHE A 1 103 ? 2.057 -19.938 -4.129 1 98.88 103 PHE A O 1
ATOM 827 N N . TRP A 1 104 ? 0.413 -19.578 -2.637 1 98.94 104 TRP A N 1
ATOM 828 C CA . TRP A 1 104 ? -0.014 -20.969 -2.492 1 98.94 104 TRP A CA 1
ATOM 829 C C . TRP A 1 104 ? -1.52 -21.094 -2.695 1 98.94 104 TRP A C 1
ATOM 831 O O . TRP A 1 104 ? -2.291 -20.266 -2.217 1 98.94 104 TRP A O 1
ATOM 841 N N . ILE A 1 105 ? -1.889 -22.125 -3.379 1 98.88 105 ILE A N 1
ATOM 842 C CA . ILE A 1 105 ? -3.283 -22.5 -3.566 1 98.88 105 ILE A CA 1
ATOM 843 C C . ILE A 1 105 ? -3.559 -23.828 -2.846 1 98.88 105 ILE A C 1
ATOM 845 O O . ILE A 1 105 ? -3.119 -24.891 -3.291 1 98.88 105 ILE A O 1
ATOM 849 N N . ASP A 1 106 ? -4.32 -23.734 -1.755 1 98.62 106 ASP A N 1
ATOM 850 C CA . ASP A 1 106 ? -4.629 -24.906 -0.945 1 98.62 106 ASP A CA 1
ATOM 851 C C . ASP A 1 106 ? -6.102 -25.297 -1.062 1 98.62 106 ASP A C 1
ATOM 853 O O . ASP A 1 106 ? -6.98 -24.516 -0.682 1 98.62 106 ASP A O 1
ATOM 857 N N . GLU A 1 107 ? -6.371 -26.484 -1.523 1 98.12 107 GLU A N 1
ATOM 858 C CA . GLU A 1 107 ? -7.754 -26.953 -1.604 1 98.12 107 GLU A CA 1
ATOM 859 C C . GLU A 1 107 ? -8.359 -27.125 -0.214 1 98.12 107 GLU A C 1
ATOM 861 O O . GLU A 1 107 ? -7.684 -27.578 0.713 1 98.12 107 GLU A O 1
ATOM 866 N N . ARG A 1 108 ? -9.641 -26.891 -0.198 1 97.88 108 ARG A N 1
ATOM 867 C CA . ARG A 1 108 ? -10.359 -27.047 1.063 1 97.88 108 ARG A CA 1
ATOM 868 C C . ARG A 1 108 ? -11.258 -28.281 1.038 1 97.88 108 ARG A C 1
ATOM 870 O O . ARG A 1 108 ? -11.758 -28.656 -0.019 1 97.88 108 ARG A O 1
ATOM 877 N N . ASP A 1 109 ? -11.547 -29.078 2.129 1 93.31 109 ASP A N 1
ATOM 878 C CA . ASP A 1 109 ? -12.383 -30.266 2.221 1 93.31 109 ASP A CA 1
ATOM 879 C C . ASP A 1 109 ? -13.805 -29.984 1.739 1 93.31 109 ASP A C 1
ATOM 881 O O . ASP A 1 109 ? -14.406 -30.828 1.066 1 93.31 109 ASP A O 1
ATOM 885 N N . GLY A 1 110 ? -14.461 -28.922 1.607 1 90.94 110 GLY A N 1
ATOM 886 C CA . GLY A 1 110 ? -15.82 -28.562 1.259 1 90.94 110 GLY A CA 1
ATOM 887 C C . GLY A 1 110 ? -15.922 -27.812 -0.053 1 90.94 110 GLY A C 1
ATOM 888 O O . GLY A 1 110 ? -17 -27.344 -0.424 1 90.94 110 GLY A O 1
ATOM 889 N N . GLY A 1 111 ? -14.914 -27.844 -0.696 1 95.31 111 GLY A N 1
ATOM 890 C CA . GLY A 1 111 ? -14.914 -27.125 -1.963 1 95.31 111 GLY A CA 1
ATOM 891 C C . GLY A 1 111 ? -14.234 -25.781 -1.883 1 95.31 111 GLY A C 1
ATOM 892 O O . GLY A 1 111 ? -14.195 -25.156 -0.818 1 95.31 111 GLY A O 1
ATOM 893 N N . GLY A 1 112 ? -13.586 -25.422 -2.953 1 97.81 112 GLY A N 1
ATOM 894 C CA . GLY A 1 112 ? -12.891 -24.141 -3.02 1 97.81 112 GLY A CA 1
ATOM 895 C C . GLY A 1 112 ? -11.453 -24.234 -2.543 1 97.81 112 GLY A C 1
ATOM 896 O O . GLY A 1 112 ? -10.906 -25.312 -2.385 1 97.81 112 GLY A O 1
ATOM 897 N N . VAL A 1 113 ? -10.836 -23.031 -2.438 1 98.81 113 VAL A N 1
ATOM 898 C CA . VAL A 1 113 ? -9.422 -23.016 -2.053 1 98.81 113 VAL A CA 1
ATOM 899 C C . VAL A 1 113 ? -9.18 -21.891 -1.039 1 98.81 113 VAL A C 1
ATOM 901 O O . VAL A 1 113 ? -10.008 -21 -0.881 1 98.81 113 VAL A O 1
ATOM 904 N N . THR A 1 114 ? -8.125 -22 -0.306 1 98.81 114 THR A N 1
ATOM 905 C CA . THR A 1 114 ? -7.488 -20.875 0.371 1 98.81 114 THR A CA 1
ATOM 906 C C . THR A 1 114 ? -6.285 -20.375 -0.423 1 98.81 114 THR A C 1
ATOM 908 O O . THR A 1 114 ? -5.371 -21.156 -0.724 1 98.81 114 THR A O 1
ATOM 911 N N . LEU A 1 115 ? -6.32 -19.141 -0.86 1 98.94 115 LEU A N 1
ATOM 912 C CA . LEU A 1 115 ? -5.176 -18.484 -1.494 1 98.94 115 LEU A CA 1
ATOM 913 C C . LEU A 1 115 ? -4.324 -17.75 -0.462 1 98.94 115 LEU A C 1
ATOM 915 O O . LEU A 1 115 ? -4.816 -16.875 0.236 1 98.94 115 LEU A O 1
ATOM 919 N N . ARG A 1 116 ? -3.084 -18.094 -0.352 1 98.88 116 ARG A N 1
ATOM 920 C CA . ARG A 1 116 ? -2.137 -17.453 0.554 1 98.88 116 ARG A CA 1
ATOM 921 C C . ARG A 1 116 ? -1.097 -16.656 -0.22 1 98.88 116 ARG A C 1
ATOM 923 O O . ARG A 1 116 ? -0.669 -17.062 -1.302 1 98.88 116 ARG A O 1
ATOM 930 N N . VAL A 1 117 ? -0.676 -15.531 0.348 1 98.75 117 VAL A N 1
ATOM 931 C CA . VAL A 1 117 ? 0.425 -14.75 -0.213 1 98.75 117 VAL A CA 1
ATOM 932 C C . VAL A 1 117 ? 1.424 -14.398 0.888 1 98.75 117 VAL A C 1
ATOM 934 O O . VAL A 1 117 ? 1.031 -14.078 2.01 1 98.75 117 VAL A O 1
ATOM 937 N N . VAL A 1 118 ? 2.711 -14.508 0.603 1 98.44 118 VAL A N 1
ATOM 938 C CA . VAL A 1 118 ? 3.803 -14 1.424 1 98.44 118 VAL A CA 1
ATOM 939 C C . VAL A 1 118 ? 4.715 -13.109 0.578 1 98.44 118 VAL A C 1
ATOM 941 O O . VAL A 1 118 ? 5.129 -13.5 -0.515 1 98.44 118 VAL A O 1
ATOM 944 N N . GLU A 1 119 ? 4.941 -11.883 0.965 1 97.31 119 GLU A N 1
ATOM 945 C CA . GLU A 1 119 ? 5.961 -11.016 0.39 1 97.31 119 GLU A CA 1
ATOM 946 C C . GLU A 1 119 ? 7.09 -10.75 1.386 1 97.31 119 GLU A C 1
ATOM 948 O O . GLU A 1 119 ? 6.836 -10.336 2.52 1 97.31 119 GLU A O 1
ATOM 953 N N . SER A 1 120 ? 8.359 -10.984 0.98 1 96.56 120 SER A N 1
ATOM 954 C CA . SER A 1 120 ? 9.484 -10.922 1.903 1 96.56 120 SER A CA 1
ATOM 955 C C . SER A 1 120 ? 10.656 -10.164 1.289 1 96.56 120 SER A C 1
ATOM 957 O O . SER A 1 120 ? 10.664 -9.891 0.086 1 96.56 120 SER A O 1
ATOM 959 N N . GLY A 1 121 ? 11.578 -9.797 2.191 1 94.31 121 GLY A N 1
ATOM 960 C CA . GLY A 1 121 ? 12.812 -9.18 1.744 1 94.31 121 GLY A CA 1
ATOM 961 C C . GLY A 1 121 ? 12.766 -7.66 1.765 1 94.31 121 GLY A C 1
ATOM 962 O O . GLY A 1 121 ? 13.469 -7 0.998 1 94.31 121 GLY A O 1
ATOM 963 N N . PHE A 1 122 ? 11.969 -7.055 2.564 1 92.06 122 PHE A N 1
ATOM 964 C CA . PHE A 1 122 ? 11.797 -5.605 2.611 1 92.06 122 PHE A CA 1
ATOM 965 C C . PHE A 1 122 ? 13.055 -4.926 3.139 1 92.06 122 PHE A C 1
ATOM 967 O O . PHE A 1 122 ? 13.422 -3.848 2.67 1 92.06 122 PHE A O 1
ATOM 974 N N . SER A 1 123 ? 13.672 -5.531 4.113 1 90.81 123 SER A N 1
ATOM 975 C CA . SER A 1 123 ? 14.82 -4.91 4.77 1 90.81 123 SER A CA 1
ATOM 976 C C . SER A 1 123 ? 15.961 -4.684 3.791 1 90.81 123 SER A C 1
ATOM 978 O O . SER A 1 123 ? 16.859 -3.873 4.051 1 90.81 123 SER A O 1
ATOM 980 N N . GLY A 1 124 ? 15.898 -5.375 2.654 1 88 124 GLY A N 1
ATOM 981 C CA . GLY A 1 124 ? 16.938 -5.219 1.644 1 88 124 GLY A CA 1
ATOM 982 C C . GLY A 1 124 ? 16.672 -4.062 0.694 1 88 124 GLY A C 1
ATOM 983 O O . GLY A 1 124 ? 17.547 -3.688 -0.091 1 88 124 GLY A O 1
ATOM 984 N N . LEU A 1 125 ? 15.562 -3.416 0.791 1 86.81 125 LEU A N 1
ATOM 985 C CA . LEU A 1 125 ? 15.148 -2.428 -0.198 1 86.81 125 LEU A CA 1
ATOM 986 C C . LEU A 1 125 ? 15.859 -1.098 0.03 1 86.81 125 LEU A C 1
ATOM 988 O O . LEU A 1 125 ? 16.047 -0.322 -0.909 1 86.81 125 LEU A O 1
ATOM 992 N N . ALA A 1 126 ? 16.172 -0.875 1.247 1 83.44 126 ALA A N 1
ATOM 993 C CA . ALA A 1 126 ? 16.812 0.376 1.634 1 83.44 126 ALA A CA 1
ATOM 994 C C . ALA A 1 126 ? 17.641 0.199 2.906 1 83.44 126 ALA A C 1
ATOM 996 O O . ALA A 1 126 ? 17.312 -0.651 3.744 1 83.44 126 ALA A O 1
ATOM 997 N N . ASP A 1 127 ? 18.547 1.046 3.039 1 81.56 127 ASP A N 1
ATOM 998 C CA . ASP A 1 127 ? 19.344 1.03 4.254 1 81.56 127 ASP A CA 1
ATOM 999 C C . ASP A 1 127 ? 18.562 1.578 5.445 1 81.56 127 ASP A C 1
ATOM 1001 O O . ASP A 1 127 ? 18.719 1.101 6.57 1 81.56 127 ASP A O 1
ATOM 1005 N N . ASP A 1 128 ? 17.797 2.518 5.238 1 79 128 ASP A N 1
ATOM 1006 C CA . ASP A 1 128 ? 17 3.145 6.285 1 79 128 ASP A CA 1
ATOM 1007 C C . ASP A 1 128 ? 15.766 2.303 6.617 1 79 128 ASP A C 1
ATOM 1009 O O . ASP A 1 128 ? 14.875 2.133 5.781 1 79 128 ASP A O 1
ATOM 1013 N N . PRO A 1 129 ? 15.625 1.864 7.938 1 83.44 129 PRO A N 1
ATOM 1014 C CA . PRO A 1 129 ? 14.484 1.025 8.297 1 83.44 129 PRO A CA 1
ATOM 1015 C C . PRO A 1 129 ? 13.148 1.751 8.148 1 83.44 129 PRO A C 1
ATOM 1017 O O . PRO A 1 129 ? 12.141 1.135 7.785 1 83.44 129 PRO A O 1
ATOM 1020 N N . ALA A 1 130 ? 13.102 2.957 8.336 1 80.06 130 ALA A N 1
ATOM 1021 C CA . ALA A 1 130 ? 11.852 3.703 8.219 1 80.06 130 ALA A CA 1
ATOM 1022 C C . ALA A 1 130 ? 11.312 3.654 6.789 1 80.06 130 ALA A C 1
ATOM 1024 O O . ALA A 1 130 ? 10.102 3.576 6.578 1 80.06 130 ALA A O 1
ATOM 1025 N N . THR A 1 131 ? 12.203 3.672 5.918 1 82.25 131 THR A N 1
ATOM 1026 C CA . THR A 1 131 ? 11.82 3.664 4.512 1 82.25 131 THR A CA 1
ATOM 1027 C C . THR A 1 131 ? 11.188 2.33 4.129 1 82.25 131 THR A C 1
ATOM 1029 O O . THR A 1 131 ? 10.094 2.297 3.551 1 82.25 131 THR A O 1
ATOM 1032 N N . TRP A 1 132 ? 11.875 1.294 4.461 1 87.5 132 TRP A N 1
ATOM 1033 C CA . TRP A 1 132 ? 11.312 0.028 4 1 87.5 132 TRP A CA 1
ATOM 1034 C C . TRP A 1 132 ? 10.133 -0.395 4.871 1 87.5 132 TRP A C 1
ATOM 1036 O O . TRP A 1 132 ? 9.25 -1.123 4.418 1 87.5 132 TRP A O 1
ATOM 1046 N N . LEU A 1 133 ? 10.07 0.056 6.137 1 88.38 133 LEU A N 1
ATOM 1047 C CA . LEU A 1 133 ? 8.906 -0.216 6.973 1 88.38 133 LEU A CA 1
ATOM 1048 C C . LEU A 1 133 ? 7.668 0.501 6.434 1 88.38 133 LEU A C 1
ATOM 1050 O O . LEU A 1 133 ? 6.559 -0.035 6.492 1 88.38 133 LEU A O 1
ATOM 1054 N N . GLU A 1 134 ? 7.805 1.687 5.914 1 87.62 134 GLU A N 1
ATOM 1055 C CA . GLU A 1 134 ? 6.691 2.391 5.289 1 87.62 134 GLU A CA 1
ATOM 1056 C C . GLU A 1 134 ? 6.203 1.654 4.043 1 87.62 134 GLU A C 1
ATOM 1058 O O . GLU A 1 134 ? 5 1.519 3.824 1 87.62 134 GLU A O 1
ATOM 1063 N N . GLN A 1 135 ? 7.16 1.259 3.275 1 90.06 135 GLN A N 1
ATOM 1064 C CA . GLN A 1 135 ? 6.801 0.465 2.105 1 90.06 135 GLN A CA 1
ATOM 1065 C C . GLN A 1 135 ? 6.051 -0.801 2.51 1 90.06 135 GLN A C 1
ATOM 1067 O O . GLN A 1 135 ? 5.035 -1.148 1.902 1 90.06 135 GLN A O 1
ATOM 1072 N N . ARG A 1 136 ? 6.57 -1.43 3.48 1 93.5 136 ARG A N 1
ATOM 1073 C CA . ARG A 1 136 ? 5.945 -2.648 3.984 1 93.5 136 ARG A CA 1
ATOM 1074 C C . ARG A 1 136 ? 4.508 -2.385 4.426 1 93.5 136 ARG A C 1
ATOM 1076 O O . ARG A 1 136 ? 3.604 -3.154 4.094 1 93.5 136 ARG A O 1
ATOM 1083 N N . GLU A 1 137 ? 4.305 -1.37 5.145 1 91.88 137 GLU A N 1
ATOM 1084 C CA . GLU A 1 137 ? 2.969 -1.022 5.613 1 91.88 137 GLU A CA 1
ATOM 1085 C C . GLU A 1 137 ? 2.021 -0.773 4.441 1 91.88 137 GLU A C 1
ATOM 1087 O O . GLU A 1 137 ? 0.896 -1.276 4.43 1 91.88 137 GLU A O 1
ATOM 1092 N N . GLY A 1 138 ? 2.404 -0.003 3.516 1 93.06 138 GLY A N 1
ATOM 1093 C CA . GLY A 1 138 ? 1.594 0.226 2.33 1 93.06 138 GLY A CA 1
ATOM 1094 C C . GLY A 1 138 ? 1.25 -1.051 1.586 1 93.06 138 GLY A C 1
ATOM 1095 O O . GLY A 1 138 ? 0.099 -1.258 1.195 1 93.06 138 GLY A O 1
ATOM 1096 N N . ASN A 1 139 ? 2.248 -1.843 1.374 1 95.31 139 ASN A N 1
ATOM 1097 C CA . ASN A 1 139 ? 2.027 -3.104 0.674 1 95.31 139 ASN A CA 1
ATOM 1098 C C . ASN A 1 139 ? 1.111 -4.031 1.467 1 95.31 139 ASN A C 1
ATOM 1100 O O . ASN A 1 139 ? 0.343 -4.797 0.883 1 95.31 139 ASN A O 1
ATOM 1104 N N . ASP A 1 140 ? 1.29 -4.039 2.746 1 95.56 140 ASP A N 1
ATOM 1105 C CA . ASP A 1 140 ? 0.407 -4.848 3.584 1 95.56 140 ASP A CA 1
ATOM 1106 C C . ASP A 1 140 ? -1.058 -4.492 3.336 1 95.56 140 ASP A C 1
ATOM 1108 O O . ASP A 1 140 ? -1.88 -5.375 3.08 1 95.56 140 ASP A O 1
ATOM 1112 N N . LYS A 1 141 ? -1.435 -3.283 3.348 1 94.81 141 LYS A N 1
ATOM 1113 C CA . LYS A 1 141 ? -2.781 -2.826 3.016 1 94.81 141 LYS A CA 1
ATOM 1114 C C . LYS A 1 141 ? -3.127 -3.141 1.563 1 94.81 141 LYS A C 1
ATOM 1116 O O . LYS A 1 141 ? -4.258 -3.527 1.259 1 94.81 141 LYS A O 1
ATOM 1121 N N . GLY A 1 142 ? -2.205 -3.037 0.714 1 96.06 142 GLY A N 1
ATOM 1122 C CA . GLY A 1 142 ? -2.408 -3.393 -0.681 1 96.06 142 GLY A CA 1
ATOM 1123 C C . GLY A 1 142 ? -2.834 -4.836 -0.873 1 96.06 142 GLY A C 1
ATOM 1124 O O . GLY A 1 142 ? -3.691 -5.129 -1.708 1 96.06 142 GLY A O 1
ATOM 1125 N N . TRP A 1 143 ? -2.232 -5.707 -0.119 1 96.75 1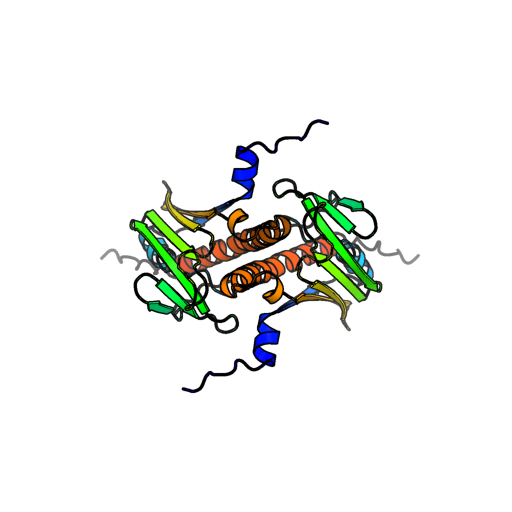43 TRP A N 1
ATOM 1126 C CA . TRP A 1 143 ? -2.557 -7.121 -0.262 1 96.75 143 TRP A CA 1
ATOM 1127 C C . TRP A 1 143 ? -3.994 -7.398 0.17 1 96.75 143 TRP A C 1
ATOM 1129 O O . TRP A 1 143 ? -4.656 -8.281 -0.381 1 96.75 143 TRP A O 1
ATOM 1139 N N . LEU A 1 144 ? -4.535 -6.676 1.128 1 96.19 144 LEU A N 1
ATOM 1140 C CA . LEU A 1 144 ? -5.945 -6.805 1.474 1 96.19 144 LEU A CA 1
ATOM 1141 C C . LEU A 1 144 ? -6.828 -6.492 0.272 1 96.19 144 LEU A C 1
ATOM 1143 O O . LEU A 1 144 ? -7.754 -7.25 -0.04 1 96.19 144 LEU A O 1
ATOM 1147 N N . ILE A 1 145 ? -6.488 -5.488 -0.447 1 97.06 145 ILE A N 1
ATOM 1148 C CA . ILE A 1 145 ? -7.25 -5.055 -1.614 1 97.06 145 ILE A CA 1
ATOM 1149 C C . ILE A 1 145 ? -7.09 -6.07 -2.74 1 97.06 145 ILE A C 1
ATOM 1151 O O . ILE A 1 145 ? -8.078 -6.477 -3.365 1 97.06 145 ILE A O 1
ATOM 1155 N N . GLU A 1 146 ? -5.918 -6.5 -2.969 1 97.75 146 GLU A N 1
ATOM 1156 C CA . GLU A 1 146 ? -5.645 -7.34 -4.133 1 97.75 146 GLU A CA 1
ATOM 1157 C C . GLU A 1 146 ? -6.211 -8.742 -3.945 1 97.75 146 GLU A C 1
ATOM 1159 O O . GLU A 1 146 ? -6.637 -9.383 -4.91 1 97.75 146 GLU A O 1
ATOM 1164 N N . LE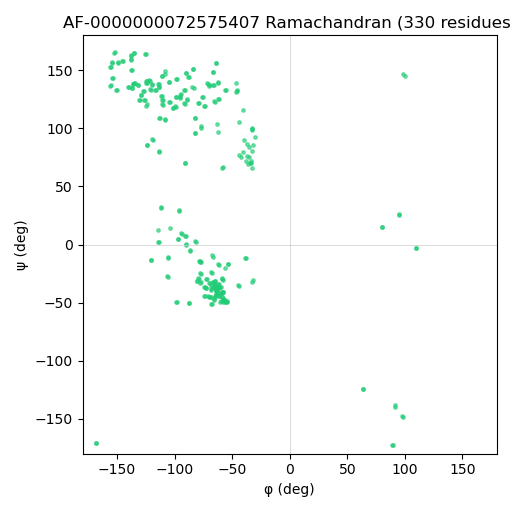U A 1 147 ? -6.16 -9.32 -2.744 1 98.44 147 LEU A N 1
ATOM 1165 C CA . LEU A 1 147 ? -6.773 -10.625 -2.496 1 98.44 147 LEU A CA 1
ATOM 1166 C C . LEU A 1 147 ? -8.289 -10.555 -2.682 1 98.44 147 LEU A C 1
ATOM 1168 O O . LEU A 1 147 ? -8.891 -11.477 -3.246 1 98.44 147 LEU A O 1
ATOM 1172 N N . ALA A 1 148 ? -8.875 -9.484 -2.252 1 97.88 148 ALA A N 1
ATOM 1173 C CA . ALA A 1 148 ? -10.305 -9.297 -2.488 1 97.88 148 ALA A CA 1
ATOM 1174 C C . ALA A 1 148 ? -10.602 -9.195 -3.98 1 97.88 148 ALA A C 1
ATOM 1176 O O . ALA A 1 148 ? -11.602 -9.734 -4.457 1 97.88 148 ALA A O 1
ATOM 1177 N N . ALA A 1 149 ? -9.797 -8.5 -4.695 1 97.81 149 ALA A N 1
ATOM 1178 C CA . ALA A 1 149 ? -9.953 -8.375 -6.141 1 97.81 149 ALA A CA 1
ATOM 1179 C C . ALA A 1 149 ? -9.844 -9.734 -6.824 1 97.81 149 ALA A C 1
ATOM 1181 O O . ALA A 1 149 ? -10.609 -10.039 -7.742 1 97.81 149 ALA A O 1
ATOM 1182 N N . ALA A 1 150 ? -8.906 -10.539 -6.465 1 98.38 150 ALA A N 1
ATOM 1183 C CA . ALA A 1 150 ? -8.734 -11.883 -7.016 1 98.38 150 ALA A CA 1
ATOM 1184 C C . ALA A 1 150 ? -9.992 -12.719 -6.801 1 98.38 150 ALA A C 1
ATOM 1186 O O . ALA A 1 150 ? -10.477 -13.383 -7.727 1 98.38 150 ALA A O 1
ATOM 1187 N N . LYS A 1 151 ? -10.469 -12.703 -5.578 1 98.56 151 LYS A N 1
ATOM 1188 C CA . LYS A 1 151 ? -11.688 -13.438 -5.246 1 98.56 151 LYS A CA 1
ATOM 1189 C C . LYS A 1 151 ? -12.844 -13.023 -6.145 1 98.56 151 LYS A C 1
ATOM 1191 O O . LYS A 1 151 ? -13.508 -13.867 -6.746 1 98.56 151 LYS A O 1
ATOM 1196 N N . ALA A 1 152 ? -13.016 -11.758 -6.23 1 98.12 152 ALA A N 1
ATOM 1197 C CA . ALA A 1 152 ? -14.117 -11.242 -7.047 1 98.12 152 ALA A CA 1
ATOM 1198 C C . ALA A 1 152 ? -13.961 -11.664 -8.508 1 98.12 152 ALA A C 1
ATOM 1200 O O . ALA A 1 152 ? -14.938 -12.078 -9.141 1 98.12 152 ALA A O 1
ATOM 1201 N N . TYR A 1 153 ? -12.82 -11.602 -9.008 1 98.12 153 TYR A N 1
ATOM 1202 C CA . TYR A 1 153 ? -12.539 -11.906 -10.406 1 98.12 153 TYR A CA 1
ATOM 1203 C C . TYR A 1 153 ? -12.789 -13.383 -10.703 1 98.12 153 TYR A C 1
ATOM 1205 O O . TYR A 1 153 ? -13.477 -13.719 -11.672 1 98.12 153 TYR A O 1
ATOM 1213 N N . VAL A 1 154 ? -12.305 -14.25 -9.898 1 97.62 154 VAL A N 1
ATOM 1214 C CA . VAL A 1 154 ? -12.289 -15.688 -10.164 1 97.62 154 VAL A CA 1
ATOM 1215 C C . VAL A 1 154 ? -13.68 -16.266 -9.922 1 97.62 154 VAL A C 1
ATOM 1217 O O . VAL A 1 154 ? -14.109 -17.188 -10.625 1 97.62 154 VAL A O 1
ATOM 1220 N N . GLU A 1 155 ? -14.453 -15.727 -8.977 1 97.12 155 GLU A N 1
ATOM 1221 C CA . GLU A 1 155 ? -15.781 -16.25 -8.648 1 97.12 155 GLU A CA 1
ATOM 1222 C C . GLU A 1 155 ? -16.828 -15.766 -9.648 1 97.12 155 GLU A C 1
ATOM 1224 O O . GLU A 1 155 ? -17.891 -16.375 -9.781 1 97.12 155 GLU A O 1
ATOM 1229 N N . GLN A 1 156 ? -16.672 -14.609 -10.203 1 88.12 156 GLN A N 1
ATOM 1230 C CA . GLN A 1 156 ? -17.594 -14.125 -11.219 1 88.12 156 GLN A CA 1
ATOM 1231 C C . GLN A 1 156 ? -17.484 -14.938 -12.5 1 88.12 156 GLN A C 1
ATOM 1233 O O . GLN A 1 156 ? -18.469 -15.125 -13.219 1 88.12 156 GLN A O 1
ATOM 1238 N N . ALA A 1 157 ? -16.328 -15.43 -12.953 1 64.44 157 ALA A N 1
ATOM 1239 C CA . ALA A 1 157 ? -16.125 -16.203 -14.188 1 64.44 157 ALA A CA 1
ATOM 1240 C C . ALA A 1 157 ? -16.812 -17.562 -14.094 1 64.44 157 ALA A C 1
ATOM 1242 O O . ALA A 1 157 ? -16.859 -18.312 -15.078 1 64.44 157 ALA A O 1
ATOM 1243 N N . ALA A 1 158 ? -17.312 -18.078 -13.031 1 54.53 158 ALA A N 1
ATOM 1244 C CA . ALA A 1 158 ? -17.844 -19.438 -12.945 1 54.53 158 ALA A CA 1
ATOM 1245 C C . ALA A 1 158 ? -19.031 -19.625 -13.867 1 54.53 158 ALA A C 1
ATOM 1247 O O . ALA A 1 158 ? -20.016 -18.875 -13.789 1 54.53 158 ALA A O 1
ATOM 1248 N N . PRO A 1 159 ? -18.875 -20.141 -15.023 1 48.44 159 PRO A N 1
ATOM 1249 C CA . PRO A 1 159 ? -20 -20.594 -15.867 1 48.44 159 PRO A CA 1
ATOM 1250 C C . PRO A 1 159 ? -21.016 -21.422 -15.094 1 48.44 159 PRO A C 1
ATOM 1252 O O . PRO A 1 159 ? -20.703 -21.969 -14.031 1 48.44 159 PRO A O 1
ATOM 1255 N N . THR A 1 160 ? -22.344 -21.156 -15.406 1 45.53 160 THR A N 1
ATOM 1256 C CA . THR A 1 160 ? -23.578 -21.953 -15.297 1 45.53 160 THR A CA 1
ATOM 1257 C C . THR A 1 160 ? -23.297 -23.406 -15.656 1 45.53 160 THR A C 1
ATOM 1259 O O . THR A 1 160 ? -22.953 -23.719 -16.797 1 45.53 160 THR A O 1
ATOM 1262 N N . THR A 1 161 ? -22.656 -24.172 -14.914 1 44.66 161 THR A N 1
ATOM 1263 C CA . THR A 1 161 ? -22.672 -25.594 -15.211 1 44.66 161 THR A CA 1
ATOM 1264 C C . THR A 1 161 ? -23.984 -26 -15.875 1 44.66 161 THR A C 1
ATOM 1266 O O . THR A 1 161 ? -25.062 -25.797 -15.305 1 44.66 161 THR A O 1
ATOM 1269 N N . PRO A 1 162 ? -24.047 -26 -17.234 1 45.28 162 PRO A N 1
ATOM 1270 C CA . PRO A 1 162 ? -25.266 -26.578 -17.797 1 45.28 162 PRO A CA 1
ATOM 1271 C C . PRO A 1 162 ? -25.672 -27.875 -17.125 1 45.28 162 PRO A C 1
ATOM 1273 O O . PRO A 1 162 ? -24.812 -28.672 -16.719 1 45.28 162 PRO A O 1
ATOM 1276 N N . ALA A 1 163 ? -26.688 -27.938 -16.281 1 46.12 163 ALA A N 1
ATOM 1277 C CA . ALA A 1 163 ? -27.375 -29.141 -15.82 1 46.12 163 ALA A CA 1
ATOM 1278 C C . ALA A 1 163 ? -27.5 -30.172 -16.938 1 46.12 163 ALA A C 1
ATOM 1280 O O . ALA A 1 163 ? -28.016 -29.859 -18.016 1 46.12 163 ALA A O 1
ATOM 1281 N N . THR A 1 164 ? -26.547 -31.016 -17.156 1 40.66 164 THR A N 1
ATOM 1282 C CA . THR A 1 164 ? -26.75 -32.188 -18 1 40.66 164 THR A CA 1
ATOM 1283 C C . THR A 1 164 ? -28.125 -32.812 -17.75 1 40.66 164 THR A C 1
ATOM 1285 O O . THR A 1 164 ? -28.469 -33.156 -16.625 1 40.66 164 THR A O 1
ATOM 1288 N N . GLY A 1 165 ? -29.219 -32.375 -18.516 1 34.25 165 GLY A N 1
ATOM 1289 C CA . GLY A 1 165 ? -30.438 -33.156 -18.672 1 34.25 165 GLY A CA 1
ATOM 1290 C C . GLY A 1 165 ? -30.188 -34.656 -18.734 1 34.25 165 GLY A C 1
ATOM 1291 O O . GLY A 1 165 ? -29.328 -35.125 -19.484 1 34.25 165 GLY A O 1
ATOM 1292 N N . HIS A 1 166 ? -30.078 -35.312 -17.625 1 35.5 166 HIS A N 1
ATOM 1293 C CA . HIS A 1 166 ? -30.281 -36.781 -17.609 1 35.5 166 HIS A CA 1
ATOM 1294 C C . HIS A 1 166 ? -31.375 -37.188 -18.594 1 35.5 166 HIS A C 1
ATOM 1296 O O . HIS A 1 166 ? -32.531 -36.844 -18.422 1 35.5 166 HIS A O 1
ATOM 1302 N N . ARG A 1 167 ? -31.078 -37.188 -20 1 25.09 167 ARG A N 1
ATOM 1303 C CA . ARG A 1 167 ? -31.844 -38.188 -20.719 1 25.09 167 ARG A CA 1
ATOM 1304 C C . ARG A 1 167 ? -31.5 -39.594 -20.25 1 25.09 167 ARG A C 1
ATOM 1306 O O . ARG A 1 167 ? -30.344 -39.875 -19.938 1 25.09 167 ARG A O 1
ATOM 1313 N N . MET B 1 1 ? 16.016 8.25 -33.188 1 24.62 1 MET B N 1
ATOM 1314 C CA . MET B 1 1 ? 15.82 7.434 -32 1 24.62 1 MET B CA 1
ATOM 1315 C C . MET B 1 1 ? 14.992 8.188 -30.953 1 24.62 1 MET B C 1
ATOM 1317 O O . MET B 1 1 ? 15.438 9.203 -30.422 1 24.62 1 MET B O 1
ATOM 1321 N N . ASN B 1 2 ? 13.695 8.484 -31.109 1 30.7 2 ASN B N 1
ATOM 1322 C CA . ASN B 1 2 ? 12.727 9.375 -30.484 1 30.7 2 ASN B CA 1
ATOM 1323 C C . ASN B 1 2 ? 12.578 9.086 -29 1 30.7 2 ASN B C 1
ATOM 1325 O O . ASN B 1 2 ? 12.141 8 -28.609 1 30.7 2 ASN B O 1
ATOM 1329 N N . GLU B 1 3 ? 13.633 9.312 -28.156 1 36.41 3 GLU B N 1
ATOM 1330 C CA . GLU B 1 3 ? 13.641 9.352 -26.688 1 36.41 3 GLU B CA 1
ATOM 1331 C C . GLU B 1 3 ? 12.352 9.969 -26.156 1 36.41 3 GLU B C 1
ATOM 1333 O O . GLU B 1 3 ? 12.062 11.141 -26.406 1 36.41 3 GLU B O 1
ATOM 1338 N N . SER B 1 4 ? 11.258 9.367 -26.266 1 40.59 4 SER B N 1
ATOM 1339 C CA . SER B 1 4 ? 9.984 9.906 -25.797 1 40.59 4 SER B CA 1
ATOM 1340 C C . SER B 1 4 ? 10.125 10.562 -24.422 1 40.59 4 SER B C 1
ATOM 1342 O O . SER B 1 4 ? 10.43 9.883 -23.438 1 40.59 4 SER B O 1
ATOM 1344 N N . ALA B 1 5 ? 10.664 11.688 -24.328 1 39.16 5 ALA B N 1
ATOM 1345 C CA . ALA B 1 5 ? 10.789 12.641 -23.234 1 39.16 5 ALA B CA 1
ATOM 1346 C C . ALA B 1 5 ? 9.562 12.602 -22.328 1 39.16 5 ALA B C 1
ATOM 1348 O O . ALA B 1 5 ? 8.469 13.008 -22.75 1 39.16 5 ALA B O 1
ATOM 1349 N N . HIS B 1 6 ? 9.375 11.516 -21.547 1 49.81 6 HIS B N 1
ATOM 1350 C CA . HIS B 1 6 ? 8.367 11.75 -20.516 1 49.81 6 HIS B CA 1
ATOM 1351 C C . HIS B 1 6 ? 8.375 13.203 -20.062 1 49.81 6 HIS B C 1
ATOM 1353 O O . HIS B 1 6 ? 9.422 13.734 -19.688 1 49.81 6 HIS B O 1
ATOM 1359 N N . SER B 1 7 ? 7.555 14.016 -20.5 1 55.06 7 SER B N 1
ATOM 1360 C CA . SER B 1 7 ? 7.453 15.438 -20.156 1 55.06 7 SER B CA 1
ATOM 1361 C C . SER B 1 7 ? 7.555 15.656 -18.656 1 55.06 7 SER B C 1
ATOM 1363 O O . SER B 1 7 ? 7.277 14.742 -17.859 1 55.06 7 SER B O 1
ATOM 1365 N N . THR B 1 8 ? 8.344 16.578 -18.203 1 59.53 8 THR B N 1
ATOM 1366 C CA . THR B 1 8 ? 8.492 17.016 -16.812 1 59.53 8 THR B CA 1
ATOM 1367 C C . THR B 1 8 ? 7.172 16.906 -16.062 1 59.53 8 THR B C 1
ATOM 1369 O O . THR B 1 8 ? 7.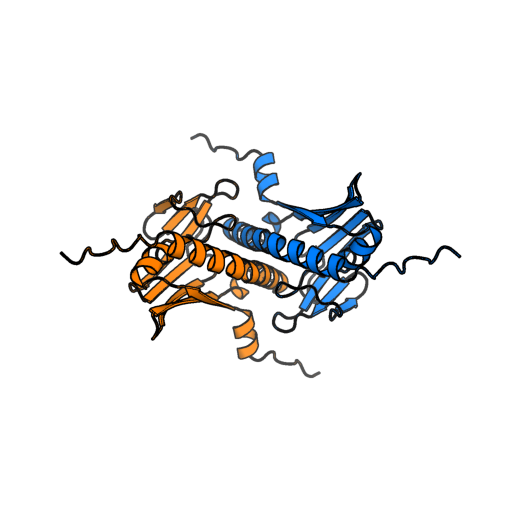148 16.5 -14.898 1 59.53 8 THR B O 1
ATOM 1372 N N . THR B 1 9 ? 6.098 17.109 -16.812 1 64.12 9 THR B N 1
ATOM 1373 C CA . THR B 1 9 ? 4.785 17.047 -16.172 1 64.12 9 THR B CA 1
ATOM 1374 C C . THR B 1 9 ? 4.406 15.602 -15.852 1 64.12 9 THR B C 1
ATOM 1376 O O . THR B 1 9 ? 3.861 15.32 -14.781 1 64.12 9 THR B O 1
ATOM 1379 N N . GLU B 1 10 ? 4.648 14.766 -16.812 1 65.94 10 GLU B N 1
ATOM 1380 C CA . GLU B 1 10 ? 4.316 13.367 -16.594 1 65.94 10 GLU B CA 1
ATOM 1381 C C . GLU B 1 10 ? 5.141 12.781 -15.453 1 65.94 10 GLU B C 1
ATOM 1383 O O . GLU B 1 10 ? 4.617 12.031 -14.625 1 65.94 10 GLU B O 1
ATOM 1388 N N . ALA B 1 11 ? 6.363 13.164 -15.43 1 70.81 11 ALA B N 1
ATOM 1389 C CA . ALA B 1 11 ? 7.246 12.703 -14.359 1 70.81 11 ALA B CA 1
ATOM 1390 C C . ALA B 1 11 ? 6.781 13.234 -13.008 1 70.81 11 ALA B C 1
ATOM 1392 O O . ALA B 1 11 ? 6.832 12.523 -12 1 70.81 11 ALA B O 1
ATOM 1393 N N . ALA B 1 12 ? 6.254 14.461 -13.062 1 76.88 12 ALA B N 1
ATOM 1394 C CA . ALA B 1 12 ? 5.758 15.062 -11.828 1 76.88 12 ALA B CA 1
ATOM 1395 C C . ALA B 1 12 ? 4.504 14.352 -11.328 1 76.88 12 ALA B C 1
ATOM 1397 O O . ALA B 1 12 ? 4.305 14.195 -10.125 1 76.88 12 ALA B O 1
ATOM 1398 N N . GLU B 1 13 ? 3.711 13.883 -12.234 1 84.25 13 GLU B N 1
ATOM 1399 C CA . GLU B 1 13 ? 2.479 13.188 -11.875 1 84.25 13 GLU B CA 1
ATOM 1400 C C . GLU B 1 13 ? 2.775 11.812 -11.281 1 84.25 13 GLU B C 1
ATOM 1402 O O . GLU B 1 13 ? 2.084 11.367 -10.359 1 84.25 13 GLU B O 1
ATOM 1407 N N . LEU B 1 14 ? 3.816 11.266 -11.688 1 87.25 14 LEU B N 1
ATOM 1408 C CA . LEU B 1 14 ? 4.188 9.938 -11.203 1 87.25 14 LEU B CA 1
ATOM 1409 C C . LEU B 1 14 ? 4.785 10.016 -9.805 1 87.25 14 LEU B C 1
ATOM 1411 O O . LEU B 1 14 ? 4.797 9.023 -9.07 1 87.25 14 LEU B O 1
ATOM 1415 N N . ASP B 1 15 ? 5.129 11.188 -9.445 1 93.88 15 ASP B N 1
ATOM 1416 C CA . ASP B 1 15 ? 5.84 11.359 -8.18 1 93.88 15 ASP B CA 1
ATOM 1417 C C . ASP B 1 15 ? 4.867 11.688 -7.047 1 93.88 15 ASP B C 1
ATOM 1419 O O . ASP B 1 15 ? 5.285 12.109 -5.969 1 93.88 15 ASP B O 1
ATOM 1423 N N . ARG B 1 16 ? 3.574 11.578 -7.293 1 95.75 16 ARG B N 1
ATOM 1424 C CA . ARG B 1 16 ? 2.607 11.898 -6.25 1 95.75 16 ARG B CA 1
ATOM 1425 C C . ARG B 1 16 ? 1.382 11 -6.34 1 95.75 16 ARG B C 1
ATOM 1427 O O . ARG B 1 16 ? 1.103 10.422 -7.395 1 95.75 16 ARG B O 1
ATOM 1434 N N . ILE B 1 17 ? 0.658 10.867 -5.238 1 96.38 17 ILE B N 1
ATOM 1435 C CA . ILE B 1 17 ? -0.67 10.281 -5.094 1 96.38 17 ILE B CA 1
ATOM 1436 C C . ILE B 1 17 ? -1.672 11.359 -4.695 1 96.38 17 ILE B C 1
ATOM 1438 O O . ILE B 1 17 ? -1.374 12.211 -3.852 1 96.38 17 ILE B O 1
ATOM 1442 N N . ALA B 1 18 ? -2.84 11.344 -5.34 1 97.56 18 ALA B N 1
ATOM 1443 C CA . ALA B 1 18 ? -3.943 12.211 -4.926 1 97.56 18 ALA B CA 1
ATOM 1444 C C . ALA B 1 18 ? -5.238 11.414 -4.793 1 97.56 18 ALA B C 1
ATOM 1446 O O . ALA B 1 18 ? -5.648 10.719 -5.727 1 97.56 18 ALA B O 1
ATOM 1447 N N . ARG B 1 19 ? -5.867 11.477 -3.584 1 98 19 ARG B N 1
ATOM 1448 C CA . ARG B 1 19 ? -7.148 10.836 -3.309 1 98 19 ARG B CA 1
ATOM 1449 C C . ARG B 1 19 ? -8.055 11.75 -2.49 1 98 19 ARG B C 1
ATOM 1451 O O . ARG B 1 19 ? -7.594 12.75 -1.93 1 98 19 ARG B O 1
ATOM 1458 N N . GLN B 1 20 ? -9.359 11.414 -2.506 1 98.75 20 GLN B N 1
ATOM 1459 C CA . GLN B 1 20 ? -10.305 12.156 -1.678 1 98.75 20 GLN B CA 1
ATOM 1460 C C . GLN B 1 20 ? -11.492 11.281 -1.293 1 98.75 20 GLN B C 1
ATOM 1462 O O . GLN B 1 20 ? -11.719 10.227 -1.89 1 98.75 20 GLN B O 1
ATOM 1467 N N . ILE B 1 21 ? -12.25 11.789 -0.284 1 98.81 21 ILE B N 1
ATOM 1468 C CA . ILE B 1 21 ? -13.469 11.125 0.142 1 98.81 21 ILE B CA 1
ATOM 1469 C C . ILE B 1 21 ? -14.414 12.141 0.78 1 98.81 21 ILE B C 1
ATOM 1471 O O . ILE B 1 21 ? -13.977 13.07 1.448 1 98.81 21 ILE B O 1
ATOM 1475 N N . ASP B 1 22 ? -15.719 11.977 0.551 1 98.69 22 ASP B N 1
ATOM 1476 C CA . ASP B 1 22 ? -16.719 12.781 1.24 1 98.69 22 ASP B CA 1
ATOM 1477 C C . ASP B 1 22 ? -17.062 12.188 2.607 1 98.69 22 ASP B C 1
ATOM 1479 O O . ASP B 1 22 ? -17.219 10.977 2.738 1 98.69 22 ASP B O 1
ATOM 1483 N N . ILE B 1 23 ? -17.141 13.031 3.611 1 98.62 23 ILE B N 1
ATOM 1484 C CA . ILE B 1 23 ? -17.453 12.633 4.984 1 98.62 23 ILE B CA 1
ATOM 1485 C C . ILE B 1 23 ? -18.609 13.469 5.512 1 98.62 23 ILE B C 1
ATOM 1487 O O . ILE B 1 23 ? -18.594 14.695 5.434 1 98.62 23 ILE B O 1
ATOM 1491 N N . ASP B 1 24 ? -19.531 12.852 6.07 1 98 24 ASP B N 1
ATOM 1492 C CA . ASP B 1 24 ? -20.703 13.531 6.629 1 98 24 ASP B CA 1
ATOM 1493 C C . ASP B 1 24 ? -20.484 13.883 8.094 1 98 24 ASP B C 1
ATOM 1495 O O . ASP B 1 24 ? -21.141 13.344 8.984 1 98 24 ASP B O 1
ATOM 1499 N N . ALA B 1 25 ? -19.656 14.797 8.367 1 97.94 25 ALA B N 1
ATOM 1500 C CA . ALA B 1 25 ? -19.297 15.352 9.672 1 97.94 25 ALA B CA 1
ATOM 1501 C C . ALA B 1 25 ? -18.766 16.781 9.531 1 97.94 25 ALA B C 1
ATOM 1503 O O . ALA B 1 25 ? -18.25 17.156 8.477 1 97.94 25 ALA B O 1
ATOM 1504 N N . PRO B 1 26 ? -18.953 17.562 10.609 1 97.19 26 PRO B N 1
ATOM 1505 C CA . PRO B 1 26 ? -18.422 18.922 10.547 1 97.19 26 PRO B CA 1
ATOM 1506 C C . PRO B 1 26 ? -16.906 18.953 10.438 1 97.19 26 PRO B C 1
ATOM 1508 O O . PRO B 1 26 ? -16.234 18.031 10.883 1 97.19 26 PRO B O 1
ATOM 1511 N N . ALA B 1 27 ? -16.359 20.016 9.914 1 98.06 27 ALA B N 1
ATOM 1512 C CA . ALA B 1 27 ? -14.922 20.188 9.672 1 98.06 27 ALA B CA 1
ATOM 1513 C C . ALA B 1 27 ? -14.133 20.047 10.969 1 98.06 27 ALA B C 1
ATOM 1515 O O . ALA B 1 27 ? -13.062 19.422 10.992 1 98.06 27 ALA B O 1
ATOM 1516 N N . ASP B 1 28 ? -14.656 20.609 12.023 1 97.56 28 ASP B N 1
ATOM 1517 C CA . ASP B 1 28 ? -13.938 20.578 13.289 1 97.56 28 ASP B CA 1
ATOM 1518 C C . ASP B 1 28 ? -13.75 19.141 13.773 1 97.56 28 ASP B C 1
ATOM 1520 O O . ASP B 1 28 ? -12.703 18.797 14.328 1 97.56 28 ASP B O 1
ATOM 1524 N N . ARG B 1 29 ? -14.695 18.328 13.578 1 97.44 29 ARG B N 1
ATOM 1525 C CA . ARG B 1 29 ? -14.602 16.938 13.984 1 97.44 29 ARG B CA 1
ATOM 1526 C C . ARG B 1 29 ? -13.586 16.188 13.133 1 97.44 29 ARG B C 1
ATOM 1528 O O . ARG B 1 29 ? -12.789 15.398 13.648 1 97.44 29 ARG B O 1
ATOM 1535 N N . VAL B 1 30 ? -13.617 16.375 11.875 1 98.5 30 VAL B N 1
ATOM 1536 C CA . VAL B 1 30 ? -12.648 15.766 10.977 1 98.5 30 VAL B CA 1
ATOM 1537 C C . VAL B 1 30 ? -11.242 16.219 11.336 1 98.5 30 VAL B C 1
ATOM 1539 O O . VAL B 1 30 ? -10.305 15.414 11.344 1 98.5 30 VAL B O 1
ATOM 1542 N N . TRP B 1 31 ? -11.117 17.469 11.75 1 98.5 31 TRP B N 1
ATOM 1543 C CA . TRP B 1 31 ? -9.828 18.047 12.125 1 98.5 31 TRP B CA 1
ATOM 1544 C C . TRP B 1 31 ? -9.242 17.344 13.336 1 98.5 31 TRP B C 1
ATOM 1546 O O . TRP B 1 31 ? -8.031 17.109 13.398 1 98.5 31 TRP B O 1
ATOM 1556 N N . GLU B 1 32 ? -10.039 16.953 14.25 1 97.75 32 GLU B N 1
ATOM 1557 C CA . GLU B 1 32 ? -9.57 16.297 15.461 1 97.75 32 GLU B CA 1
ATOM 1558 C C . GLU B 1 32 ? -8.797 15.023 15.133 1 97.75 32 GLU B C 1
ATOM 1560 O O . GLU B 1 32 ? -7.848 14.664 15.836 1 97.75 32 GLU B O 1
ATOM 1565 N N . LEU B 1 33 ? -9.117 14.43 14.094 1 98.06 33 LEU B N 1
ATOM 1566 C CA . LEU B 1 33 ? -8.391 13.242 13.664 1 98.06 33 LEU B CA 1
ATOM 1567 C C . LEU B 1 33 ? -7.188 13.617 12.805 1 98.06 33 LEU B C 1
ATOM 1569 O O . LEU B 1 33 ? -6.062 13.203 13.094 1 98.06 33 LEU B O 1
ATOM 1573 N N . VAL B 1 34 ? -7.402 14.445 11.805 1 98.25 34 VAL B N 1
ATOM 1574 C CA . VAL B 1 34 ? -6.461 14.688 10.711 1 98.25 34 VAL B CA 1
ATOM 1575 C C . VAL B 1 34 ? -5.223 15.406 11.25 1 98.25 34 VAL B C 1
ATOM 1577 O O . VAL B 1 34 ? -4.121 15.234 10.719 1 98.25 34 VAL B O 1
ATOM 1580 N N . ALA B 1 35 ? -5.324 16.062 12.273 1 97.88 35 ALA B N 1
ATOM 1581 C CA . ALA B 1 35 ? -4.219 16.812 12.867 1 97.88 35 ALA B CA 1
ATOM 1582 C C . ALA B 1 35 ? -3.277 15.891 13.633 1 97.88 35 ALA B C 1
ATOM 1584 O O . ALA B 1 35 ? -2.174 16.297 14.008 1 97.88 35 ALA B O 1
ATOM 1585 N N . ARG B 1 36 ? -3.688 14.695 13.898 1 96.81 36 ARG B N 1
ATOM 1586 C CA . ARG B 1 36 ? -2.83 13.727 14.57 1 96.81 36 ARG B CA 1
ATOM 1587 C C . ARG B 1 36 ? -1.754 13.195 13.633 1 96.81 36 ARG B C 1
ATOM 1589 O O . ARG B 1 36 ? -2.064 12.547 12.625 1 96.81 36 ARG B O 1
ATOM 1596 N N . PRO B 1 37 ? -0.483 13.406 13.953 1 95.06 37 PRO B N 1
ATOM 1597 C CA . PRO B 1 37 ? 0.544 12.805 13.102 1 95.06 37 PRO B CA 1
ATOM 1598 C C . PRO B 1 37 ? 0.476 11.281 13.078 1 95.06 37 PRO B C 1
ATOM 1600 O O . PRO B 1 37 ? 0.415 10.648 14.133 1 95.06 37 PRO B O 1
ATOM 1603 N N . GLY B 1 38 ? 0.373 10.703 11.875 1 94.19 38 GLY B N 1
ATOM 1604 C CA . GLY B 1 38 ? 0.448 9.258 11.727 1 94.19 38 GLY B CA 1
ATOM 1605 C C . GLY B 1 38 ? -0.854 8.555 12.055 1 94.19 38 GLY B C 1
ATOM 1606 O O . GLY B 1 38 ? -0.87 7.348 12.305 1 94.19 38 GLY B O 1
ATOM 1607 N N . TRP B 1 39 ? -1.945 9.25 12.133 1 96.5 39 TRP B N 1
ATOM 1608 C CA . TRP B 1 39 ? -3.23 8.641 12.461 1 96.5 39 TRP B CA 1
ATOM 1609 C C . TRP B 1 39 ? -3.537 7.48 11.523 1 96.5 39 TRP B C 1
ATOM 1611 O O . TRP B 1 39 ? -4.359 6.617 11.844 1 96.5 39 TRP B O 1
ATOM 1621 N N . TYR B 1 40 ? -2.879 7.363 10.422 1 95.69 40 TYR B N 1
ATOM 1622 C CA . TYR B 1 40 ? -3.129 6.371 9.383 1 95.69 40 TYR B CA 1
ATOM 1623 C C . TYR B 1 40 ? -2.191 5.176 9.531 1 95.69 40 TYR B C 1
ATOM 1625 O O . TYR B 1 40 ? -2.143 4.305 8.664 1 95.69 40 TYR B O 1
ATOM 1633 N N . VAL B 1 41 ? -1.41 5.145 10.555 1 93.38 41 VAL B N 1
ATOM 1634 C CA . VAL B 1 41 ? -0.64 3.957 10.906 1 93.38 41 VAL B CA 1
ATOM 1635 C C . VAL B 1 41 ? -1.518 2.986 11.695 1 93.38 41 VAL B C 1
ATOM 1637 O O . VAL B 1 41 ? -1.669 3.123 12.906 1 93.38 41 VAL B O 1
ATOM 1640 N N . ASN B 1 42 ? -2.117 1.99 10.945 1 93.62 42 ASN B N 1
ATOM 1641 C CA . ASN B 1 42 ? -3.033 1.017 11.531 1 93.62 42 ASN B CA 1
ATOM 1642 C C . ASN B 1 42 ? -3.316 -0.134 10.57 1 93.62 42 ASN B C 1
ATOM 1644 O O . ASN B 1 42 ? -2.68 -0.245 9.523 1 93.62 42 ASN B O 1
ATOM 1648 N N . ASP B 1 43 ? -4.289 -0.996 10.906 1 90.06 43 ASP B N 1
ATOM 1649 C CA . ASP B 1 43 ? -4.594 -2.178 10.102 1 90.06 43 ASP B CA 1
ATOM 1650 C C . ASP B 1 43 ? -5.957 -2.045 9.43 1 90.06 43 ASP B C 1
ATOM 1652 O O . ASP B 1 43 ? -6.715 -3.014 9.359 1 90.06 43 ASP B O 1
ATOM 1656 N N . GLY B 1 44 ? -6.344 -0.793 9.102 1 93.5 44 GLY B N 1
ATOM 1657 C CA . GLY B 1 44 ? -7.59 -0.588 8.383 1 93.5 44 GLY B CA 1
ATOM 1658 C C . GLY B 1 44 ? -8.664 0.066 9.227 1 93.5 44 GLY B C 1
ATOM 1659 O O . GLY B 1 44 ? -9.773 0.322 8.742 1 93.5 44 GLY B O 1
ATOM 1660 N N . ALA B 1 45 ? -8.328 0.29 10.523 1 94.56 45 ALA B N 1
ATOM 1661 C CA . ALA B 1 45 ? -9.211 1.006 11.438 1 94.56 45 ALA B CA 1
ATOM 1662 C C . ALA B 1 45 ? -8.43 2.004 12.289 1 94.56 45 ALA B C 1
ATOM 1664 O O . ALA B 1 45 ? -7.387 1.668 12.852 1 94.56 45 ALA B O 1
ATOM 1665 N N . VAL B 1 46 ? -9 3.166 12.367 1 96.25 46 VAL B N 1
ATOM 1666 C CA . VAL B 1 46 ? -8.352 4.207 13.156 1 96.25 46 VAL B CA 1
ATOM 1667 C C . VAL B 1 46 ? -8.359 3.814 14.633 1 96.25 46 VAL B C 1
ATOM 1669 O O . VAL B 1 46 ? -9.375 3.342 15.156 1 96.25 46 VAL B O 1
ATOM 1672 N N . GLU B 1 47 ? -7.246 4.055 15.234 1 94.06 47 GLU B N 1
ATOM 1673 C CA . GLU B 1 47 ? -7.145 3.799 16.672 1 94.06 47 GLU B CA 1
ATOM 1674 C C . GLU B 1 47 ? -7.559 5.023 17.484 1 94.06 47 GLU B C 1
ATOM 1676 O O . GLU B 1 47 ? -6.992 6.105 17.312 1 94.06 47 GLU B O 1
ATOM 1681 N N . ALA B 1 48 ? -8.477 4.832 18.344 1 92.94 48 ALA B N 1
ATOM 1682 C CA . ALA B 1 48 ? -8.93 5.938 19.188 1 92.94 48 ALA B CA 1
ATOM 1683 C C . ALA B 1 48 ? -7.809 6.434 20.094 1 92.94 48 ALA B C 1
ATOM 1685 O O . ALA B 1 48 ? -7.602 7.645 20.234 1 92.94 48 ALA B O 1
ATOM 1686 N N . ASP B 1 49 ? -7.078 5.422 20.688 1 92.69 49 ASP B N 1
ATOM 1687 C CA . ASP B 1 49 ? -5.965 5.727 21.578 1 92.69 49 ASP B CA 1
ATOM 1688 C C . ASP B 1 49 ? -4.637 5.281 20.969 1 92.69 49 ASP B C 1
ATOM 1690 O O . ASP B 1 49 ? -4.078 4.258 21.375 1 92.69 49 ASP B O 1
ATOM 1694 N N . GLN B 1 50 ? -4.176 6.062 20.125 1 92.88 50 GLN B N 1
ATOM 1695 C CA . GLN B 1 50 ? -2.908 5.773 19.469 1 92.88 50 GLN B CA 1
ATOM 1696 C C . GLN B 1 50 ? -1.74 5.895 20.453 1 92.88 50 GLN B C 1
ATOM 1698 O O . GLN B 1 50 ? -1.694 6.82 21.25 1 92.88 50 GLN B O 1
ATOM 1703 N N . ASP B 1 51 ? -0.775 4.957 20.422 1 95.31 51 ASP B N 1
ATOM 1704 C CA . ASP B 1 51 ? 0.467 5.039 21.172 1 95.31 51 ASP B CA 1
ATOM 1705 C C . ASP B 1 51 ? 1.457 5.992 20.516 1 95.31 51 ASP B C 1
ATOM 1707 O O . ASP B 1 51 ? 2.133 5.621 19.547 1 95.31 51 ASP B O 1
ATOM 1711 N N . VAL B 1 52 ? 1.542 7.152 21.062 1 95.19 52 VAL B N 1
ATOM 1712 C CA . VAL B 1 52 ? 2.359 8.188 20.453 1 95.19 52 VAL B CA 1
ATOM 1713 C C . VAL B 1 52 ? 3.088 8.984 21.531 1 95.19 52 VAL B C 1
ATOM 1715 O O . VAL B 1 52 ? 2.512 9.297 22.578 1 95.19 52 VAL B O 1
ATOM 1718 N N . ARG B 1 53 ? 4.367 9.234 21.281 1 94 53 ARG B N 1
ATOM 1719 C CA . ARG B 1 53 ? 5.145 10.172 22.094 1 94 53 ARG B CA 1
ATOM 1720 C C . ARG B 1 53 ? 5.801 11.234 21.219 1 94 53 ARG B C 1
ATOM 1722 O O . ARG B 1 53 ? 5.926 11.055 20.016 1 94 53 ARG B O 1
ATOM 1729 N N . TYR B 1 54 ? 6.262 12.352 21.891 1 92.19 54 TYR B N 1
ATOM 1730 C CA . TYR B 1 54 ? 6.809 13.469 21.125 1 92.19 54 TYR B CA 1
ATOM 1731 C C . TYR B 1 54 ? 8.25 13.75 21.516 1 92.19 54 TYR B C 1
ATOM 1733 O O . TYR B 1 54 ? 8.594 13.695 22.703 1 92.19 54 TYR B O 1
ATOM 1741 N N . GLU B 1 55 ? 9 13.883 20.484 1 88.06 55 GLU B N 1
ATOM 1742 C CA . GLU B 1 55 ? 10.359 14.398 20.578 1 88.06 55 GLU B CA 1
ATOM 1743 C C . GLU B 1 55 ? 10.516 15.688 19.781 1 88.06 55 GLU B C 1
ATOM 1745 O O . GLU B 1 55 ? 10.867 15.648 18.594 1 88.06 55 GLU B O 1
ATOM 1750 N N . GLY B 1 56 ? 10.25 16.844 20.516 1 85.5 56 GLY B N 1
ATOM 1751 C CA . GLY B 1 56 ? 10.148 18.094 19.766 1 85.5 56 GLY B CA 1
ATOM 1752 C C . GLY B 1 56 ? 8.992 18.109 18.781 1 85.5 56 GLY B C 1
ATOM 1753 O O . GLY B 1 56 ? 7.852 17.828 19.156 1 85.5 56 GLY B O 1
ATOM 1754 N N . ASP B 1 57 ? 9.312 18.375 17.516 1 85.62 57 ASP B N 1
ATOM 1755 C CA . ASP B 1 57 ? 8.289 18.422 16.484 1 85.62 57 ASP B CA 1
ATOM 1756 C C . ASP B 1 57 ? 8.094 17.062 15.836 1 85.62 57 ASP B C 1
ATOM 1758 O O . ASP B 1 57 ? 7.316 16.922 14.891 1 85.62 57 ASP B O 1
ATOM 1762 N N . THR B 1 58 ? 8.734 16.109 16.406 1 90.19 58 THR B N 1
ATOM 1763 C CA . THR B 1 58 ? 8.648 14.758 15.867 1 90.19 58 THR B CA 1
ATOM 1764 C C . THR B 1 58 ? 7.742 13.883 16.734 1 90.19 58 THR B C 1
ATOM 1766 O O . THR B 1 58 ? 7.914 13.805 17.938 1 90.19 58 THR B O 1
ATOM 1769 N N . ALA B 1 59 ? 6.758 13.367 16.062 1 93.38 59 ALA B N 1
ATOM 1770 C CA . ALA B 1 59 ? 5.918 12.367 16.703 1 93.38 59 ALA B CA 1
ATOM 1771 C C . ALA B 1 59 ? 6.438 10.961 16.438 1 93.38 59 ALA B C 1
ATOM 1773 O O . ALA B 1 59 ? 6.785 10.617 15.305 1 93.38 59 ALA B O 1
ATOM 1774 N N . VAL B 1 60 ? 6.52 10.18 17.469 1 92.56 60 VAL B N 1
ATOM 1775 C CA . VAL B 1 60 ? 6.895 8.773 17.359 1 92.56 60 VAL B CA 1
ATOM 1776 C C . VAL B 1 60 ? 5.68 7.891 17.625 1 92.56 60 VAL B C 1
ATOM 1778 O O . VAL B 1 60 ? 5.23 7.773 18.781 1 92.56 60 VAL B O 1
ATOM 1781 N N . VAL B 1 61 ? 5.168 7.281 16.562 1 93.19 61 VAL B N 1
ATOM 1782 C CA . VAL B 1 61 ? 3.998 6.414 16.656 1 93.19 61 VAL B CA 1
ATOM 1783 C C . VAL B 1 61 ? 4.441 4.953 16.703 1 93.19 61 VAL B C 1
ATOM 1785 O O . VAL B 1 61 ? 5.168 4.488 15.828 1 93.19 61 VAL B O 1
ATOM 1788 N N . ARG B 1 62 ? 3.951 4.273 17.734 1 91.75 62 ARG B N 1
ATOM 1789 C CA . ARG B 1 62 ? 4.316 2.867 17.859 1 91.75 62 ARG B CA 1
ATOM 1790 C C . ARG B 1 62 ? 3.189 1.963 17.375 1 91.75 62 ARG B C 1
ATOM 1792 O O . ARG B 1 62 ? 2.07 2.027 17.891 1 91.75 62 ARG B O 1
ATOM 1799 N N . HIS B 1 63 ? 3.479 1.201 16.328 1 89.25 63 HIS B N 1
ATOM 1800 C CA . HIS B 1 63 ? 2.592 0.131 15.891 1 89.25 63 HIS B CA 1
ATOM 1801 C C . HIS B 1 63 ? 2.898 -1.175 16.625 1 89.25 63 HIS B C 1
ATOM 1803 O O . HIS B 1 63 ? 4.066 -1.515 16.828 1 89.25 63 HIS B O 1
ATOM 1809 N N . PRO B 1 64 ? 1.919 -1.955 16.938 1 86.81 64 PRO B N 1
ATOM 1810 C CA . PRO B 1 64 ? 2.135 -3.141 17.766 1 86.81 64 PRO B CA 1
ATOM 1811 C C . PRO B 1 64 ? 3.078 -4.152 17.125 1 86.81 64 PRO B C 1
ATOM 1813 O O . PRO B 1 64 ? 3.877 -4.789 17.812 1 86.81 64 PRO B O 1
ATOM 1816 N N . SER B 1 65 ? 3.049 -4.273 15.859 1 85.19 65 SER B N 1
ATOM 1817 C CA . SER B 1 65 ? 3.82 -5.348 15.234 1 85.19 65 SER B CA 1
ATOM 1818 C C . SER B 1 65 ? 4.852 -4.789 14.258 1 85.19 65 SER B C 1
ATOM 1820 O O . SER B 1 65 ? 5.816 -5.473 13.906 1 85.19 65 SER B O 1
ATOM 1822 N N . LEU B 1 66 ? 4.707 -3.512 13.922 1 85.5 66 LEU B N 1
ATOM 1823 C CA . LEU B 1 66 ? 5.566 -3 12.859 1 85.5 66 LEU B CA 1
ATOM 1824 C C . LEU B 1 66 ? 6.664 -2.107 13.422 1 85.5 66 LEU B C 1
ATOM 1826 O O . LEU B 1 66 ? 7.605 -1.746 12.719 1 85.5 66 LEU B O 1
ATOM 1830 N N . GLY B 1 67 ? 6.57 -1.727 14.68 1 86.69 67 GLY B N 1
ATOM 1831 C CA . GLY B 1 67 ? 7.59 -0.89 15.297 1 86.69 67 GLY B CA 1
ATOM 1832 C C . GLY B 1 67 ? 7.215 0.58 15.336 1 86.69 67 GLY B C 1
ATOM 1833 O O . GLY B 1 67 ? 6.043 0.922 15.508 1 86.69 67 GLY B O 1
ATOM 1834 N N . GLU B 1 68 ? 8.305 1.363 15.25 1 88 68 GLU B N 1
ATOM 1835 C CA . GLU B 1 68 ? 8.086 2.795 15.422 1 88 68 GLU B CA 1
ATOM 1836 C C . GLU B 1 68 ? 8.148 3.531 14.086 1 88 68 GLU B C 1
ATOM 1838 O O . GLU B 1 68 ? 8.992 3.229 13.242 1 88 68 GLU B O 1
ATOM 1843 N N . PHE B 1 69 ? 7.258 4.453 13.992 1 89.31 69 PHE B N 1
ATOM 1844 C CA . PHE B 1 69 ? 7.207 5.383 12.867 1 89.31 69 PHE B CA 1
ATOM 1845 C C . PHE B 1 69 ? 7.363 6.82 13.344 1 89.31 69 PHE B C 1
ATOM 1847 O O . PHE B 1 69 ? 6.746 7.219 14.336 1 89.31 69 PHE B O 1
ATOM 1854 N N . ARG B 1 70 ? 8.117 7.52 12.602 1 89.75 70 ARG B N 1
ATOM 1855 C CA . ARG B 1 70 ? 8.406 8.891 13.016 1 89.75 70 ARG B CA 1
ATOM 1856 C C . ARG B 1 70 ? 7.859 9.891 12 1 89.75 70 ARG B C 1
ATOM 1858 O O . ARG B 1 70 ? 8.062 9.734 10.789 1 89.75 70 ARG B O 1
ATOM 1865 N N . PHE B 1 71 ? 7.191 10.883 12.547 1 92.38 71 PHE B N 1
ATOM 1866 C CA . PHE B 1 71 ? 6.57 11.906 11.711 1 92.38 71 PHE B CA 1
ATOM 1867 C C . PHE B 1 71 ? 6.961 13.305 12.188 1 92.38 71 PHE B C 1
ATOM 1869 O O . PHE B 1 71 ? 6.828 13.617 13.367 1 92.38 71 PHE B O 1
ATOM 1876 N N . ARG B 1 72 ? 7.43 14.117 11.266 1 92.5 72 ARG B N 1
ATOM 1877 C CA . ARG B 1 72 ? 7.625 15.531 11.539 1 92.5 72 ARG B CA 1
ATOM 1878 C C . ARG B 1 72 ? 6.414 16.344 11.094 1 92.5 72 ARG B C 1
ATOM 1880 O O . ARG B 1 72 ? 5.965 16.234 9.953 1 92.5 72 ARG B O 1
ATOM 1887 N N . THR B 1 73 ? 5.922 17.188 12.031 1 95.25 73 THR B N 1
ATOM 1888 C CA . THR B 1 73 ? 4.867 18.109 11.641 1 95.25 73 THR B CA 1
ATOM 1889 C C . THR B 1 73 ? 5.445 19.266 10.828 1 95.25 73 THR B C 1
ATOM 1891 O O . THR B 1 73 ? 6.371 19.953 11.281 1 95.25 73 THR B O 1
ATOM 1894 N N . VAL B 1 74 ? 4.898 19.484 9.703 1 95.56 74 VAL B N 1
ATOM 1895 C CA . VAL B 1 74 ? 5.391 20.531 8.82 1 95.56 74 VAL B CA 1
ATOM 1896 C C . VAL B 1 74 ? 4.531 21.781 8.984 1 95.56 74 VAL B C 1
ATOM 1898 O O . VAL B 1 74 ? 5.059 22.891 9.148 1 95.56 74 VAL B O 1
ATOM 1901 N N . GLU B 1 75 ? 3.174 21.594 8.914 1 97.81 75 GLU B N 1
ATOM 1902 C CA . GLU B 1 75 ? 2.254 22.719 9.039 1 97.81 75 GLU B CA 1
ATOM 1903 C C . GLU B 1 75 ? 0.881 22.266 9.516 1 97.81 75 GLU B C 1
ATOM 1905 O O . GLU B 1 75 ? 0.375 21.219 9.07 1 97.81 75 GLU B O 1
ATOM 1910 N N . LEU B 1 76 ? 0.31 23 10.445 1 97.94 76 LEU B N 1
ATOM 1911 C CA . LEU B 1 76 ? -1.085 22.875 10.852 1 97.94 76 LEU B CA 1
ATOM 1912 C C . LEU B 1 76 ? -1.809 24.203 10.711 1 97.94 76 LEU B C 1
ATOM 1914 O O . LEU B 1 76 ? -1.384 25.219 11.281 1 97.94 76 LEU B O 1
ATOM 1918 N N . ASP B 1 77 ? -2.836 24.234 9.922 1 98.5 77 ASP B N 1
ATOM 1919 C CA . ASP B 1 77 ? -3.719 25.391 9.758 1 98.5 77 ASP B CA 1
ATOM 1920 C C . ASP B 1 77 ? -5.172 25 10.039 1 98.5 77 ASP B C 1
ATOM 1922 O O . ASP B 1 77 ? -5.93 24.719 9.109 1 98.5 77 ASP B O 1
ATOM 1926 N N . ARG B 1 78 ? -5.555 25.031 11.234 1 97.94 78 ARG B N 1
ATOM 1927 C CA . ARG B 1 78 ? -6.855 24.562 11.695 1 97.94 78 ARG B CA 1
ATOM 1928 C C . ARG B 1 78 ? -7.984 25.359 11.062 1 97.94 78 ARG B C 1
ATOM 1930 O O . ARG B 1 78 ? -7.945 26.594 11.047 1 97.94 78 ARG B O 1
ATOM 1937 N N . PRO B 1 79 ? -9.055 24.672 10.68 1 97.81 79 PRO B N 1
ATOM 1938 C CA . PRO B 1 79 ? -9.242 23.234 10.492 1 97.81 79 PRO B CA 1
ATOM 1939 C C . PRO B 1 79 ? -9.062 22.797 9.039 1 97.81 79 PRO B C 1
ATOM 1941 O O . PRO B 1 79 ? -9.703 21.844 8.586 1 97.81 79 PRO B O 1
ATOM 1944 N N . ARG B 1 80 ? -8.25 23.484 8.281 1 98.19 80 ARG B N 1
ATOM 1945 C CA . ARG B 1 80 ? -8.375 23.391 6.832 1 98.19 80 ARG B CA 1
ATOM 1946 C C . ARG B 1 80 ? -7.234 22.562 6.242 1 98.19 80 ARG B C 1
ATOM 1948 O O . ARG B 1 80 ? -7.387 21.969 5.176 1 98.19 80 ARG B O 1
ATOM 1955 N N . TYR B 1 81 ? -6.078 22.578 6.992 1 98.75 81 TYR B N 1
ATOM 1956 C CA . TYR B 1 81 ? -4.902 22.031 6.324 1 98.75 81 TYR B CA 1
ATOM 1957 C C . TYR B 1 81 ? -3.928 21.438 7.332 1 98.75 81 TYR B C 1
ATOM 1959 O O . TYR B 1 81 ? -3.65 22.047 8.367 1 98.75 81 TYR B O 1
ATOM 1967 N N . ALA B 1 82 ? -3.381 20.234 7.137 1 98.62 82 ALA B N 1
ATOM 1968 C CA . ALA B 1 82 ? -2.322 19.578 7.898 1 98.62 82 ALA B CA 1
ATOM 1969 C C . ALA B 1 82 ? -1.29 18.953 6.973 1 98.62 82 ALA B C 1
ATOM 1971 O O . ALA B 1 82 ? -1.644 18.359 5.945 1 98.62 82 ALA B O 1
ATOM 1972 N N . ALA B 1 83 ? -0.009 19.078 7.324 1 98.38 83 ALA B N 1
ATOM 1973 C CA . ALA B 1 83 ? 1.068 18.469 6.547 1 98.38 83 ALA B CA 1
ATOM 1974 C C . ALA B 1 83 ? 2.09 17.797 7.457 1 98.38 83 ALA B C 1
ATOM 1976 O O . ALA B 1 83 ? 2.465 18.344 8.492 1 98.38 83 ALA B O 1
ATOM 1977 N N . PHE B 1 84 ? 2.564 16.578 7.055 1 95.88 84 PHE B N 1
ATOM 1978 C CA . PHE B 1 84 ? 3.525 15.781 7.805 1 95.88 84 PHE B CA 1
ATOM 1979 C C . PHE B 1 84 ? 4.578 15.195 6.875 1 95.88 84 PHE B C 1
ATOM 1981 O O . PHE B 1 84 ? 4.297 14.906 5.707 1 95.88 84 PHE B O 1
ATOM 1988 N N . ARG B 1 85 ? 5.75 15 7.395 1 92.81 85 ARG B N 1
ATOM 1989 C CA . ARG B 1 85 ? 6.781 14.211 6.723 1 92.81 85 ARG B CA 1
ATOM 1990 C C . ARG B 1 85 ? 7.09 12.938 7.5 1 92.81 85 ARG B C 1
ATOM 1992 O O . ARG B 1 85 ? 7.203 12.969 8.727 1 92.81 85 ARG B O 1
ATOM 1999 N N . TRP B 1 86 ? 7.227 11.922 6.773 1 86.81 86 TRP B N 1
ATOM 2000 C CA . TRP B 1 86 ? 7.688 10.656 7.328 1 86.81 86 TRP B CA 1
ATOM 2001 C C . TRP B 1 86 ? 9.211 10.633 7.438 1 86.81 86 TRP B C 1
ATOM 2003 O O . TRP B 1 86 ? 9.906 10.531 6.426 1 86.81 86 TRP B O 1
ATOM 2013 N N . ILE B 1 87 ? 9.922 10.688 8.641 1 78.69 87 ILE B N 1
ATOM 2014 C CA . ILE B 1 87 ? 11.352 10.961 8.688 1 78.69 87 ILE B CA 1
ATOM 2015 C C . ILE B 1 87 ? 12.094 9.727 9.195 1 78.69 87 ILE B C 1
ATOM 2017 O O . ILE B 1 87 ? 13.32 9.734 9.328 1 78.69 87 ILE B O 1
ATOM 2021 N N . GLY B 1 88 ? 11.578 8.641 9.477 1 66.88 88 GLY B N 1
ATOM 2022 C CA . GLY B 1 88 ? 12.328 7.414 9.688 1 66.88 88 GLY B CA 1
ATOM 2023 C C . GLY B 1 88 ? 12.727 7.195 11.133 1 66.88 88 GLY B C 1
ATOM 2024 O O . GLY B 1 88 ? 11.922 7.406 12.047 1 66.88 88 GLY B O 1
ATOM 2025 N N . THR B 1 89 ? 14.039 6.703 11.398 1 63.53 89 THR B N 1
ATOM 2026 C CA . THR B 1 89 ? 14.586 6.16 12.641 1 63.53 89 THR B CA 1
ATOM 2027 C C . THR B 1 89 ? 15.203 7.27 13.484 1 63.53 89 THR B C 1
ATOM 2029 O O . THR B 1 89 ? 15.523 8.344 12.977 1 63.53 89 THR B O 1
ATOM 2032 N N . PRO B 1 90 ? 15.07 7.02 14.797 1 60.34 90 PRO B N 1
ATOM 2033 C CA . PRO B 1 90 ? 15.625 8 15.727 1 60.34 90 PRO B CA 1
ATOM 2034 C C . PRO B 1 90 ? 17.016 8.477 15.328 1 60.34 90 PRO B C 1
ATOM 2036 O O . PRO B 1 90 ? 17.406 9.602 15.641 1 60.34 90 PRO B O 1
ATOM 2039 N N . SER B 1 91 ? 17.734 7.531 14.789 1 58 91 SER B N 1
ATOM 2040 C CA . SER B 1 91 ? 19.125 7.879 14.516 1 58 91 SER B CA 1
ATOM 2041 C C . SER B 1 91 ? 19.266 8.656 13.211 1 58 91 SER B C 1
ATOM 2043 O O . SER B 1 91 ? 20.359 9.07 12.828 1 58 91 SER B O 1
ATOM 2045 N N . ARG B 1 92 ? 18.188 8.906 12.625 1 56.94 92 ARG B N 1
ATOM 2046 C CA . ARG B 1 92 ? 18.344 9.414 11.266 1 56.94 92 ARG B CA 1
ATOM 2047 C C . ARG B 1 92 ? 18.234 10.938 11.242 1 56.94 92 ARG B C 1
ATOM 2049 O O . ARG B 1 92 ? 17.531 11.531 12.062 1 56.94 92 ARG B O 1
ATOM 2056 N N . ASP B 1 93 ? 19.031 11.469 10.414 1 59.06 93 ASP B N 1
ATOM 2057 C CA . ASP B 1 93 ? 19.172 12.867 10.008 1 59.06 93 ASP B CA 1
ATOM 2058 C C . ASP B 1 93 ? 17.938 13.359 9.281 1 59.06 93 ASP B C 1
ATOM 2060 O O . ASP B 1 93 ? 17.25 12.586 8.602 1 59.06 93 ASP B O 1
ATOM 2064 N N . GLU B 1 94 ? 17.344 14.344 9.734 1 59.91 94 GLU B N 1
ATOM 2065 C CA . GLU B 1 94 ? 16.234 15.047 9.117 1 59.91 94 GLU B CA 1
ATOM 2066 C C . GLU B 1 94 ? 16.406 15.133 7.602 1 59.91 94 GLU B C 1
ATOM 2068 O O . GLU B 1 94 ? 15.438 15.391 6.875 1 59.91 94 GLU B O 1
ATOM 2073 N N . SER B 1 95 ? 17.562 14.805 7.148 1 63 95 SER B N 1
ATOM 2074 C CA . SER B 1 95 ? 17.859 14.969 5.73 1 63 95 SER B CA 1
ATOM 2075 C C . SER B 1 95 ? 17.5 13.719 4.938 1 63 95 SER B C 1
ATOM 2077 O O . SER B 1 95 ? 17.531 13.727 3.705 1 63 95 SER B O 1
ATOM 2079 N N . ALA B 1 96 ? 17.016 12.766 5.691 1 71.5 96 ALA B N 1
ATOM 2080 C CA . ALA B 1 96 ? 16.719 11.539 4.969 1 71.5 96 ALA B CA 1
ATOM 2081 C C . ALA B 1 96 ? 15.5 11.711 4.055 1 71.5 96 ALA B C 1
ATOM 2083 O O . ALA B 1 96 ? 14.547 12.414 4.406 1 71.5 96 ALA B O 1
ATOM 2084 N N . PRO B 1 97 ? 15.609 11.141 2.791 1 80.19 97 PRO B N 1
ATOM 2085 C CA . PRO B 1 97 ? 14.484 11.25 1.86 1 80.19 97 PRO B CA 1
ATOM 2086 C C . PRO B 1 97 ? 13.188 10.703 2.443 1 80.19 97 PRO B C 1
ATOM 2088 O O . PRO B 1 97 ? 13.203 9.711 3.18 1 80.19 97 PRO B O 1
ATOM 2091 N N . SER B 1 98 ? 12.148 11.43 2.32 1 88.19 98 SER B N 1
ATOM 2092 C CA . SER B 1 98 ? 10.82 11.094 2.82 1 88.19 98 SER B CA 1
ATOM 2093 C C . SER B 1 98 ? 9.734 11.688 1.936 1 88.19 98 SER B C 1
ATOM 2095 O O . SER B 1 98 ? 9.984 12.617 1.164 1 88.19 98 SER B O 1
ATOM 2097 N N . THR B 1 99 ? 8.609 11.062 2.018 1 92.69 99 THR B N 1
ATOM 2098 C CA . THR B 1 99 ? 7.477 11.672 1.323 1 92.69 99 THR B CA 1
ATOM 2099 C C . THR B 1 99 ? 6.82 12.742 2.188 1 92.69 99 THR B C 1
ATOM 2101 O O . THR B 1 99 ? 6.941 12.719 3.414 1 92.69 99 THR B O 1
ATOM 2104 N N . LEU B 1 100 ? 6.262 13.688 1.497 1 95.19 100 LEU B N 1
ATOM 2105 C CA . LEU B 1 100 ? 5.398 14.688 2.127 1 95.19 100 LEU B CA 1
ATOM 2106 C C . LEU B 1 100 ? 3.932 14.289 2.006 1 95.19 100 LEU B C 1
ATOM 2108 O O . LEU B 1 100 ? 3.447 14.016 0.904 1 95.19 100 LEU B O 1
ATOM 2112 N N . VAL B 1 101 ? 3.193 14.25 3.174 1 97.12 101 VAL B N 1
ATOM 2113 C CA . VAL B 1 101 ? 1.765 13.961 3.189 1 97.12 101 VAL B CA 1
ATOM 2114 C C . VAL B 1 101 ? 0.984 15.211 3.576 1 97.12 101 VAL B C 1
ATOM 2116 O O . VAL B 1 101 ? 1.227 15.797 4.633 1 97.12 101 VAL B O 1
ATOM 2119 N N . GLU B 1 102 ? 0.017 15.617 2.686 1 98.75 102 GLU B N 1
ATOM 2120 C CA . GLU B 1 102 ? -0.805 16.797 2.91 1 98.75 102 GLU B CA 1
ATOM 2121 C C . GLU B 1 102 ? -2.289 16.453 2.926 1 98.75 102 GLU B C 1
ATOM 2123 O O . GLU B 1 102 ? -2.752 15.648 2.107 1 98.75 102 GLU B O 1
ATOM 2128 N N . PHE B 1 103 ? -3.002 17.109 3.838 1 98.88 103 PHE B N 1
ATOM 2129 C CA . PHE B 1 103 ? -4.445 16.953 3.945 1 98.88 103 PHE B CA 1
ATOM 2130 C C . PHE B 1 103 ? -5.148 18.297 3.834 1 98.88 103 PHE B C 1
ATOM 2132 O O . PHE B 1 103 ? -4.68 19.297 4.391 1 98.88 103 PHE B O 1
ATOM 2139 N N . TRP B 1 104 ? -6.281 18.328 3.143 1 98.94 104 TRP B N 1
ATOM 2140 C CA . TRP B 1 104 ? -7.199 19.453 3.098 1 98.94 104 TRP B CA 1
ATOM 2141 C C . TRP B 1 104 ? -8.602 19.031 3.525 1 98.94 104 TRP B C 1
ATOM 2143 O O . TRP B 1 104 ? -9.078 17.969 3.145 1 98.94 104 TRP B O 1
ATOM 2153 N N . ILE B 1 105 ? -9.219 19.875 4.285 1 98.88 105 ILE B N 1
ATOM 2154 C CA . ILE B 1 105 ? -10.609 19.734 4.684 1 98.88 105 ILE B CA 1
ATOM 2155 C C . ILE B 1 105 ? -11.453 20.844 4.047 1 98.88 105 ILE B C 1
ATOM 2157 O O . ILE B 1 105 ? -11.367 22 4.449 1 98.88 105 ILE B O 1
ATOM 2161 N N . ASP B 1 106 ? -12.281 20.453 3.082 1 98.62 106 ASP B N 1
ATOM 2162 C CA . ASP B 1 106 ? -13.109 21.406 2.354 1 98.62 106 ASP B CA 1
ATOM 2163 C C . ASP B 1 106 ? -14.586 21.234 2.699 1 98.62 106 ASP B C 1
ATOM 2165 O O . ASP B 1 106 ? -15.172 20.188 2.434 1 98.62 106 ASP B O 1
ATOM 2169 N N . GLU B 1 107 ? -15.211 22.266 3.213 1 98.19 107 GLU B N 1
ATOM 2170 C CA . GLU B 1 107 ? -16.641 22.203 3.51 1 98.19 107 GLU B CA 1
ATOM 2171 C C . GLU B 1 107 ? -17.453 22.094 2.23 1 98.19 107 GLU B C 1
ATOM 2173 O O . GLU B 1 107 ? -17.141 22.734 1.224 1 98.19 107 GLU B O 1
ATOM 2178 N N . ARG B 1 108 ? -18.547 21.406 2.41 1 97.94 108 ARG B N 1
ATOM 2179 C CA . ARG B 1 108 ? -19.453 21.25 1.278 1 97.94 108 ARG B CA 1
ATOM 2180 C C . ARG B 1 108 ? -20.719 22.078 1.472 1 97.94 108 ARG B C 1
ATOM 2182 O O . ARG B 1 108 ? -21.156 22.297 2.602 1 97.94 108 ARG B O 1
ATOM 2189 N N . ASP B 1 109 ? -21.453 22.625 0.502 1 93.62 109 ASP B N 1
ATOM 2190 C CA . ASP B 1 109 ? -22.672 23.438 0.576 1 93.62 109 ASP B CA 1
ATOM 2191 C C . ASP B 1 109 ? -23.781 22.688 1.29 1 93.62 109 ASP B C 1
ATOM 2193 O O . ASP B 1 109 ? -24.531 23.281 2.082 1 93.62 109 ASP B O 1
ATOM 2197 N N . GLY B 1 110 ? -23.984 21.453 1.318 1 91 110 GLY B N 1
ATOM 2198 C CA . GLY B 1 110 ? -25.062 20.641 1.862 1 91 110 GLY B CA 1
ATOM 2199 C C . GLY B 1 110 ? -24.703 19.953 3.16 1 91 110 GLY B C 1
ATOM 2200 O O . GLY B 1 110 ? -25.469 19.125 3.676 1 91 110 GLY B O 1
ATOM 2201 N N . GLY B 1 111 ? -23.688 20.406 3.668 1 95.44 111 GLY B N 1
ATOM 2202 C CA . GLY B 1 111 ? -23.234 19.797 4.906 1 95.44 111 GLY B CA 1
ATOM 2203 C C . GLY B 1 111 ? -22.125 18.766 4.695 1 95.44 111 GLY B C 1
ATOM 2204 O O . GLY B 1 111 ? -22.031 18.172 3.623 1 95.44 111 GLY B O 1
ATOM 2205 N N . GLY B 1 112 ? -21.266 18.703 5.664 1 97.81 112 GLY B N 1
ATOM 2206 C CA . GLY B 1 112 ? -20.156 17.766 5.598 1 97.81 112 GLY B CA 1
ATOM 2207 C C . GLY B 1 112 ? -18.922 18.344 4.91 1 97.81 112 GLY B C 1
ATOM 2208 O O . GLY B 1 112 ? -18.844 19.562 4.695 1 97.81 112 GLY B O 1
ATOM 2209 N N . VAL B 1 113 ? -17.938 17.453 4.688 1 98.81 113 VAL B N 1
ATOM 2210 C CA . VAL B 1 113 ? -16.688 17.938 4.098 1 98.81 113 VAL B CA 1
ATOM 2211 C C . VAL B 1 113 ? -16.203 16.953 3.033 1 98.81 113 VAL B C 1
ATOM 2213 O O . VAL B 1 113 ? -16.672 15.812 2.979 1 98.81 113 VAL B O 1
ATOM 2216 N N . THR B 1 114 ? -15.375 17.422 2.15 1 98.81 114 THR B N 1
ATOM 2217 C CA . THR B 1 114 ? -14.477 16.578 1.361 1 98.81 114 THR B CA 1
ATOM 2218 C C . THR B 1 114 ? -13.07 16.578 1.958 1 98.81 114 THR B C 1
ATOM 2220 O O . THR B 1 114 ? -12.469 17.625 2.143 1 98.81 114 THR B O 1
ATOM 2223 N N . LEU B 1 115 ? -12.586 15.414 2.365 1 98.94 115 LEU B N 1
ATOM 2224 C CA . LEU B 1 115 ? -11.211 15.242 2.809 1 98.94 115 LEU B CA 1
ATOM 2225 C C . LEU B 1 115 ? -10.312 14.836 1.646 1 98.94 115 LEU B C 1
ATOM 2227 O O . LEU B 1 115 ? -10.539 13.805 1.009 1 98.94 115 LEU B O 1
ATOM 2231 N N . ARG B 1 116 ? -9.305 15.609 1.369 1 98.88 116 ARG B N 1
ATOM 2232 C CA . ARG B 1 116 ? -8.328 15.32 0.317 1 98.88 1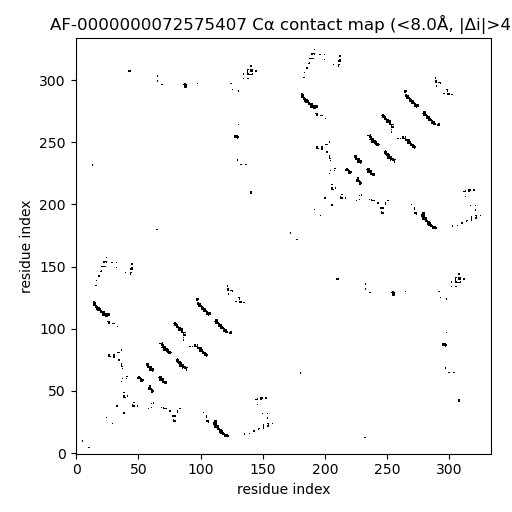16 ARG B CA 1
ATOM 2233 C C . ARG B 1 116 ? -6.969 14.977 0.908 1 98.88 116 ARG B C 1
ATOM 2235 O O . ARG B 1 116 ? -6.566 15.547 1.923 1 98.88 116 ARG B O 1
ATOM 2242 N N . VAL B 1 117 ? -6.25 14.062 0.257 1 98.75 117 VAL B N 1
ATOM 2243 C CA . VAL B 1 117 ? -4.875 13.758 0.628 1 98.75 117 VAL B CA 1
ATOM 2244 C C . VAL B 1 117 ? -3.99 13.758 -0.617 1 98.75 117 VAL B C 1
ATOM 2246 O O . VAL B 1 117 ? -4.398 13.281 -1.677 1 98.75 117 VAL B O 1
ATOM 2249 N N . VAL B 1 118 ? -2.807 14.344 -0.522 1 98.44 118 VAL B N 1
ATOM 2250 C CA . VAL B 1 118 ? -1.736 14.234 -1.508 1 98.44 118 VAL B CA 1
ATOM 2251 C C . VAL B 1 118 ? -0.452 13.766 -0.827 1 98.44 118 VAL B C 1
ATOM 2253 O O . VAL B 1 118 ? -0.053 14.312 0.204 1 98.44 118 VAL B O 1
ATOM 2256 N N . GLU B 1 119 ? 0.156 12.688 -1.281 1 97.31 119 GLU B N 1
ATOM 2257 C CA . GLU B 1 119 ? 1.496 12.266 -0.885 1 97.31 119 GLU B CA 1
ATOM 2258 C C . GLU B 1 119 ? 2.482 12.398 -2.043 1 97.31 119 GLU B C 1
ATOM 2260 O O . GLU B 1 119 ? 2.234 11.891 -3.137 1 97.31 119 GLU B O 1
ATOM 2265 N N . SER B 1 120 ? 3.629 13.094 -1.817 1 96.56 120 SER B N 1
ATOM 2266 C CA . SER B 1 120 ? 4.559 13.406 -2.898 1 96.56 120 SER B CA 1
ATOM 2267 C C . SER B 1 120 ? 6 13.141 -2.479 1 96.56 120 SER B C 1
ATOM 2269 O O . SER B 1 120 ? 6.281 12.938 -1.296 1 96.56 120 SER B O 1
ATOM 2271 N N . GLY B 1 121 ? 6.852 13.094 -3.521 1 94.31 121 GLY B N 1
ATOM 2272 C CA . GLY B 1 121 ? 8.281 12.977 -3.275 1 94.31 121 GLY B CA 1
ATOM 2273 C C . GLY B 1 121 ? 8.781 11.547 -3.322 1 94.31 121 GLY B C 1
ATOM 2274 O O . GLY B 1 121 ? 9.781 11.211 -2.684 1 94.31 121 GLY B O 1
ATOM 2275 N N . PHE B 1 122 ? 8.148 10.672 -4.023 1 92 122 PHE B N 1
ATOM 2276 C CA . PHE B 1 122 ? 8.508 9.258 -4.078 1 92 122 PHE B CA 1
ATOM 2277 C C . PHE B 1 122 ? 9.836 9.062 -4.801 1 92 122 PHE B C 1
ATOM 2279 O O . PHE B 1 122 ? 10.633 8.211 -4.414 1 92 122 PHE B O 1
ATOM 2286 N N . SER B 1 123 ? 10.039 9.836 -5.832 1 90.69 123 SER B N 1
ATOM 2287 C CA . SER B 1 123 ? 11.219 9.656 -6.668 1 90.69 123 SER B CA 1
ATOM 2288 C C . SER B 1 123 ? 12.5 9.891 -5.875 1 90.69 123 SER B C 1
ATOM 2290 O O . SER B 1 123 ? 13.578 9.461 -6.285 1 90.69 123 SER B O 1
ATOM 2292 N N . GLY B 1 124 ? 12.352 10.539 -4.727 1 87.88 124 GLY B N 1
ATOM 2293 C CA . GLY B 1 124 ? 13.508 10.797 -3.883 1 87.88 124 GLY B CA 1
ATOM 2294 C C . GLY B 1 124 ? 13.82 9.656 -2.93 1 87.88 124 GLY B C 1
ATOM 2295 O O . GLY B 1 124 ? 14.875 9.648 -2.293 1 87.88 124 GLY B O 1
ATOM 2296 N N . L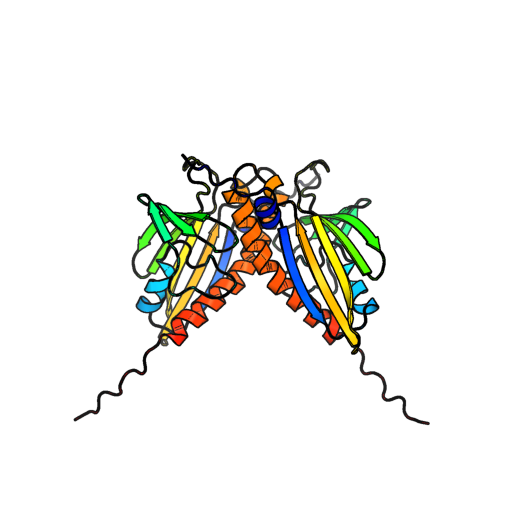EU B 1 125 ? 13.016 8.648 -2.869 1 86.69 125 LEU B N 1
ATOM 2297 C CA . LEU B 1 125 ? 13.133 7.613 -1.851 1 86.69 125 LEU B CA 1
ATOM 2298 C C . LEU B 1 125 ? 14.242 6.625 -2.207 1 86.69 125 LEU B C 1
ATOM 2300 O O . LEU B 1 125 ? 14.836 6.008 -1.32 1 86.69 125 LEU B O 1
ATOM 2304 N N . ALA B 1 126 ? 14.43 6.488 -3.457 1 83.25 126 ALA B N 1
ATOM 2305 C CA . ALA B 1 126 ? 15.43 5.547 -3.959 1 83.25 126 ALA B CA 1
ATOM 2306 C C . ALA B 1 126 ? 15.938 5.969 -5.332 1 83.25 126 ALA B C 1
ATOM 2308 O O . ALA B 1 126 ? 15.219 6.621 -6.098 1 83.25 126 ALA B O 1
ATOM 2309 N N . ASP B 1 127 ? 17.062 5.523 -5.613 1 81.5 127 ASP B N 1
ATOM 2310 C CA . ASP B 1 127 ? 17.625 5.789 -6.93 1 81.5 127 ASP B CA 1
ATOM 2311 C C . ASP B 1 127 ? 16.938 4.957 -8.008 1 81.5 127 ASP B C 1
ATOM 2313 O O . ASP B 1 127 ? 16.75 5.418 -9.133 1 81.5 127 ASP B O 1
ATOM 2317 N N . ASP B 1 128 ? 16.594 3.805 -7.707 1 78.81 128 ASP B N 1
ATOM 2318 C CA . ASP B 1 128 ? 15.945 2.895 -8.641 1 78.81 128 ASP B CA 1
ATOM 2319 C C . ASP B 1 128 ? 14.461 3.217 -8.773 1 78.81 128 ASP B C 1
ATOM 2321 O O . ASP B 1 128 ? 13.703 3.078 -7.809 1 78.81 128 ASP B O 1
ATOM 2325 N N . PRO B 1 129 ? 13.977 3.531 -10.047 1 83.25 129 PRO B N 1
ATOM 2326 C CA . PRO B 1 129 ? 12.57 3.879 -10.219 1 83.25 129 PRO B CA 1
ATOM 2327 C C . PRO B 1 129 ? 11.633 2.719 -9.891 1 83.25 129 PRO B C 1
ATOM 2329 O O . PRO B 1 129 ? 10.531 2.936 -9.367 1 83.25 129 PRO B O 1
ATOM 2332 N N . ALA B 1 130 ? 12.008 1.572 -10.094 1 79.94 130 ALA B N 1
ATOM 2333 C CA . ALA B 1 130 ? 11.148 0.424 -9.812 1 79.94 130 ALA B CA 1
ATOM 2334 C C . ALA B 1 130 ? 10.844 0.325 -8.32 1 79.94 130 ALA B C 1
ATOM 2336 O O . ALA B 1 130 ? 9.734 -0.039 -7.93 1 79.94 130 ALA B O 1
ATOM 2337 N N . THR B 1 131 ? 11.781 0.668 -7.59 1 82.44 131 THR B N 1
ATOM 2338 C CA . THR B 1 131 ? 11.633 0.583 -6.141 1 82.44 131 THR B CA 1
ATOM 2339 C C . THR B 1 131 ? 10.617 1.606 -5.645 1 82.44 131 THR B C 1
ATOM 2341 O O . THR B 1 131 ? 9.688 1.262 -4.91 1 82.44 131 THR B O 1
ATOM 2344 N N . TRP B 1 132 ? 10.82 2.809 -6.062 1 87.38 132 TRP B N 1
ATOM 2345 C CA . TRP B 1 132 ? 9.914 3.799 -5.496 1 87.38 132 TRP B CA 1
ATOM 2346 C C . TRP B 1 132 ? 8.547 3.73 -6.176 1 87.38 132 TRP B C 1
ATOM 2348 O O . TRP B 1 132 ? 7.531 4.102 -5.578 1 87.38 132 TRP B O 1
ATOM 2358 N N . LEU B 1 133 ? 8.461 3.238 -7.422 1 88.31 133 LEU B N 1
ATOM 2359 C CA . LEU B 1 133 ? 7.168 3.039 -8.07 1 88.31 133 LEU B CA 1
ATOM 2360 C C . LEU B 1 133 ? 6.375 1.94 -7.367 1 88.31 133 LEU B C 1
ATOM 2362 O O . LEU B 1 133 ? 5.148 2.031 -7.254 1 88.31 133 LEU B O 1
ATOM 2366 N N . GLU B 1 134 ? 7.008 0.905 -6.898 1 87.44 134 GLU B N 1
ATOM 2367 C CA . GLU B 1 134 ? 6.324 -0.131 -6.129 1 87.44 134 GLU B CA 1
ATOM 2368 C C . GLU B 1 134 ? 5.793 0.423 -4.809 1 87.44 134 GLU B C 1
ATOM 2370 O O . GLU B 1 134 ? 4.664 0.118 -4.414 1 87.44 134 GLU B O 1
ATOM 2375 N N . GLN B 1 135 ? 6.633 1.172 -4.184 1 89.88 135 GLN B N 1
ATOM 2376 C CA . GLN B 1 135 ? 6.18 1.824 -2.959 1 89.88 135 GLN B CA 1
ATOM 2377 C C . GLN B 1 135 ? 4.973 2.717 -3.225 1 89.88 135 GLN B C 1
ATOM 2379 O O . GLN B 1 135 ? 3.998 2.693 -2.469 1 89.88 135 GLN B O 1
ATOM 2384 N N . ARG B 1 136 ? 5.082 3.453 -4.25 1 93.5 136 ARG B N 1
ATOM 2385 C CA . ARG B 1 136 ? 3.99 4.344 -4.633 1 93.5 136 ARG B CA 1
ATOM 2386 C C . ARG B 1 136 ? 2.699 3.564 -4.859 1 93.5 136 ARG B C 1
ATOM 2388 O O . ARG B 1 136 ? 1.635 3.963 -4.383 1 93.5 136 ARG B O 1
ATOM 2395 N N . GLU B 1 137 ? 2.773 2.52 -5.574 1 91.75 137 GLU B N 1
ATOM 2396 C CA . GLU B 1 137 ? 1.599 1.696 -5.848 1 91.75 137 GLU B CA 1
ATOM 2397 C C . GLU B 1 137 ? 0.986 1.164 -4.555 1 91.75 137 GLU B C 1
ATOM 2399 O O . GLU B 1 137 ? -0.231 1.222 -4.367 1 91.75 137 GLU B O 1
ATOM 2404 N N . GLY B 1 138 ? 1.761 0.614 -3.705 1 93 138 GLY B N 1
ATOM 2405 C CA . GLY B 1 138 ? 1.271 0.151 -2.416 1 93 138 GLY B CA 1
ATOM 2406 C C . GLY B 1 138 ? 0.597 1.244 -1.607 1 93 138 GLY B C 1
ATOM 2407 O O . GLY B 1 138 ? -0.481 1.033 -1.046 1 93 138 GLY B O 1
ATOM 2408 N N . ASN B 1 139 ? 1.251 2.354 -1.537 1 95.31 139 ASN B N 1
ATOM 2409 C CA . ASN B 1 139 ? 0.691 3.475 -0.789 1 95.31 139 ASN B CA 1
ATOM 2410 C C . ASN B 1 139 ? -0.604 3.979 -1.419 1 95.31 139 ASN B C 1
ATOM 2412 O O . ASN B 1 139 ? -1.507 4.434 -0.714 1 95.31 139 ASN B O 1
ATOM 2416 N N . ASP B 1 140 ? -0.629 4.008 -2.703 1 95.56 140 ASP B N 1
ATOM 2417 C CA . ASP B 1 140 ? -1.855 4.406 -3.385 1 95.56 140 ASP B CA 1
ATOM 2418 C C . ASP B 1 140 ? -3.039 3.557 -2.932 1 95.56 140 ASP B C 1
ATOM 2420 O O . ASP B 1 140 ? -4.078 4.09 -2.539 1 95.56 140 ASP B O 1
ATOM 2424 N N . LYS B 1 141 ? -2.949 2.291 -2.9 1 94.75 141 LYS B N 1
ATOM 2425 C CA . LYS B 1 141 ? -3.973 1.387 -2.387 1 94.75 141 LYS B CA 1
ATOM 2426 C C . LYS B 1 141 ? -4.195 1.602 -0.892 1 94.75 141 LYS B C 1
ATOM 2428 O O . LYS B 1 141 ? -5.332 1.563 -0.417 1 94.75 141 LYS B O 1
ATOM 2433 N N . GLY B 1 142 ? -3.178 1.865 -0.192 1 95.94 142 GLY B N 1
ATOM 2434 C CA . GLY B 1 142 ? -3.291 2.17 1.226 1 95.94 142 GLY B CA 1
ATOM 2435 C C . GLY B 1 142 ? -4.18 3.367 1.51 1 95.94 142 GLY B C 1
ATOM 2436 O O . GLY B 1 142 ? -4.953 3.359 2.469 1 95.94 142 GLY B O 1
ATOM 2437 N N . TRP B 1 143 ? -4.055 4.367 0.694 1 96.75 143 TRP B N 1
ATOM 2438 C CA . TRP B 1 143 ? -4.844 5.574 0.917 1 96.75 143 TRP B CA 1
ATOM 2439 C C . TRP B 1 143 ? -6.328 5.297 0.71 1 96.75 143 TRP B C 1
ATOM 2441 O O . TRP B 1 143 ? -7.176 5.898 1.375 1 96.75 143 TRP B O 1
ATOM 2451 N N . LEU B 1 144 ? -6.711 4.402 -0.173 1 96.12 144 LEU B N 1
ATOM 2452 C CA . LEU B 1 144 ? -8.109 4 -0.304 1 96.12 144 LEU B CA 1
ATOM 2453 C C . LEU B 1 144 ? -8.633 3.422 1.006 1 96.12 144 LEU B C 1
ATOM 2455 O O . LEU B 1 144 ? -9.711 3.801 1.467 1 96.12 144 LEU B O 1
ATOM 2459 N N . ILE B 1 145 ? -7.844 2.629 1.638 1 97 145 ILE B N 1
ATOM 2460 C CA . ILE B 1 145 ? -8.219 1.982 2.891 1 97 145 ILE B CA 1
ATOM 2461 C C . ILE B 1 145 ? -8.273 3.02 4.012 1 97 145 ILE B C 1
ATOM 2463 O O . ILE B 1 145 ? -9.234 3.057 4.785 1 97 145 ILE B O 1
ATOM 2467 N N . GLU B 1 146 ? -7.316 3.857 4.078 1 97.75 146 GLU B N 1
ATOM 2468 C CA . GLU B 1 146 ? -7.199 4.77 5.211 1 97.75 146 GLU B CA 1
ATOM 2469 C C . GLU B 1 146 ? -8.258 5.867 5.145 1 97.75 146 GLU B C 1
ATOM 2471 O O . GLU B 1 146 ? -8.742 6.336 6.18 1 97.75 146 GLU B O 1
ATOM 2476 N N . LEU B 1 147 ? -8.594 6.383 3.961 1 98.44 147 LEU B N 1
ATOM 2477 C CA . LEU B 1 147 ? -9.664 7.363 3.838 1 98.44 147 LEU B CA 1
ATOM 2478 C C . LEU B 1 147 ? -11.008 6.762 4.246 1 98.44 147 LEU B C 1
ATOM 2480 O O . LEU B 1 147 ? -11.812 7.414 4.914 1 98.44 147 LEU B O 1
ATOM 2484 N N . ALA B 1 148 ? -11.234 5.547 3.885 1 97.88 148 ALA B N 1
ATOM 2485 C CA . ALA B 1 148 ? -12.445 4.859 4.324 1 97.88 148 ALA B CA 1
ATOM 2486 C C . ALA B 1 148 ? -12.461 4.699 5.84 1 97.88 148 ALA B C 1
ATOM 2488 O O . ALA B 1 148 ? -13.508 4.859 6.477 1 97.88 148 ALA B O 1
ATOM 2489 N N . ALA B 1 149 ? -11.367 4.359 6.398 1 97.81 149 ALA B N 1
ATOM 2490 C CA . ALA B 1 149 ? -11.258 4.23 7.848 1 97.81 149 ALA B CA 1
ATOM 2491 C C . ALA B 1 149 ? -11.547 5.559 8.539 1 97.81 149 ALA B C 1
ATOM 2493 O O . ALA B 1 149 ? -12.227 5.594 9.57 1 97.81 149 ALA B O 1
ATOM 2494 N N . ALA B 1 150 ? -11.023 6.637 8.07 1 98.44 150 ALA B N 1
ATOM 2495 C CA . ALA B 1 150 ? -11.273 7.965 8.625 1 98.44 150 ALA B CA 1
ATOM 2496 C C . ALA B 1 150 ? -12.766 8.289 8.625 1 98.44 150 ALA B C 1
ATOM 2498 O O . ALA B 1 150 ? -13.305 8.758 9.625 1 98.44 150 ALA B O 1
ATOM 2499 N N . LYS B 1 151 ? -13.383 8.055 7.488 1 98.56 151 LYS B N 1
ATOM 2500 C CA . LYS B 1 151 ? -14.812 8.289 7.359 1 98.56 151 LYS B CA 1
ATOM 2501 C C . LYS B 1 151 ? -15.594 7.508 8.406 1 98.56 151 LYS B C 1
ATOM 2503 O O . LYS B 1 151 ? -16.422 8.078 9.125 1 98.56 151 LYS B O 1
ATOM 2508 N N . ALA B 1 152 ? -15.289 6.27 8.484 1 98.12 152 ALA B N 1
ATOM 2509 C CA . ALA B 1 152 ? -15.992 5.418 9.438 1 98.12 152 ALA B CA 1
ATOM 2510 C C . ALA B 1 152 ? -15.789 5.914 10.867 1 98.12 152 ALA B C 1
ATOM 2512 O O . ALA B 1 152 ? -16.734 5.961 11.656 1 98.12 152 ALA B O 1
ATOM 2513 N N . TYR B 1 153 ? -14.641 6.285 11.195 1 98.19 153 TYR B N 1
ATOM 2514 C CA . TYR B 1 153 ? -14.281 6.715 12.539 1 98.19 153 TYR B CA 1
ATOM 2515 C C . TYR B 1 153 ? -15 8.008 12.906 1 98.19 153 TYR B C 1
ATOM 2517 O O . TYR B 1 153 ? -15.617 8.109 13.969 1 98.19 153 TYR B O 1
ATOM 2525 N N . VAL B 1 154 ? -15 8.961 12.062 1 97.62 154 VAL B N 1
ATOM 2526 C CA . VAL B 1 154 ? -15.469 10.305 12.359 1 97.62 154 VAL B CA 1
ATOM 2527 C C . VAL B 1 154 ? -17 10.336 12.344 1 97.62 154 VAL B C 1
ATOM 2529 O O . VAL B 1 154 ? -17.625 11.055 13.125 1 97.62 154 VAL B O 1
ATOM 2532 N N . GLU B 1 155 ? -17.641 9.516 11.492 1 97.12 155 GLU B N 1
ATOM 2533 C CA . GLU B 1 155 ? -19.109 9.523 11.383 1 97.12 155 GLU B CA 1
ATOM 2534 C C . GLU B 1 155 ? -19.75 8.719 12.508 1 97.12 155 GLU B C 1
ATOM 2536 O O . GLU B 1 155 ? -20.922 8.898 12.805 1 97.12 155 GLU B O 1
ATOM 2541 N N . GLN B 1 156 ? -19.125 7.707 12.984 1 87.75 156 GLN B N 1
ATOM 2542 C CA . GLN B 1 156 ? -19.641 6.957 14.117 1 87.75 156 GLN B CA 1
ATOM 2543 C C . GLN B 1 156 ? -19.656 7.805 15.383 1 87.75 156 GLN B C 1
ATOM 2545 O O . GLN B 1 156 ? -20.531 7.656 16.234 1 87.75 156 GLN B O 1
ATOM 2550 N N . ALA B 1 157 ? -18.719 8.688 15.664 1 64.56 157 ALA B N 1
ATOM 2551 C CA . ALA B 1 157 ? -18.641 9.516 16.859 1 64.56 157 ALA B CA 1
ATOM 2552 C C . ALA B 1 157 ? -19.781 10.539 16.891 1 64.56 157 ALA B C 1
ATOM 2554 O O . ALA B 1 157 ? -19.922 11.297 17.859 1 64.56 157 ALA B O 1
ATOM 2555 N N . ALA B 1 158 ? -20.594 10.766 15.898 1 54.66 158 ALA B N 1
ATOM 2556 C CA . ALA B 1 158 ? -21.594 11.828 15.914 1 54.66 158 ALA B CA 1
ATOM 2557 C C . ALA B 1 158 ? -22.625 11.602 17.016 1 54.66 158 ALA B C 1
ATOM 2559 O O . ALA B 1 158 ? -23.203 10.523 17.109 1 54.66 158 ALA B O 1
ATOM 2560 N N . PRO B 1 159 ? -22.562 12.281 18.047 1 49.28 159 PRO B N 1
ATOM 2561 C CA . PRO B 1 159 ? -23.609 12.32 19.078 1 49.28 159 PRO B CA 1
ATOM 2562 C C . PRO B 1 159 ? -25 12.484 18.5 1 49.28 159 PRO B C 1
ATOM 2564 O O . PRO B 1 159 ? -25.156 12.969 17.375 1 49.28 159 PRO B O 1
ATOM 2567 N N . THR B 1 160 ? -25.984 11.586 18.969 1 44.53 160 THR B N 1
ATOM 2568 C CA . THR B 1 160 ? -27.438 11.781 19.047 1 44.53 160 THR B CA 1
ATOM 2569 C C . THR B 1 160 ? -27.766 13.242 19.328 1 44.53 160 THR B C 1
ATOM 2571 O O . THR B 1 160 ? -27.391 13.781 20.359 1 44.53 160 THR B O 1
ATOM 2574 N N . THR B 1 161 ? -27.75 14.047 18.391 1 45.56 161 THR B N 1
ATOM 2575 C CA . THR B 1 161 ? -28.359 15.336 18.703 1 45.56 161 THR B CA 1
ATOM 2576 C C . THR B 1 161 ? -29.516 15.164 19.688 1 45.56 161 THR B C 1
ATOM 2578 O O . THR B 1 161 ? -30.453 14.414 19.422 1 45.56 161 THR B O 1
ATOM 2581 N N . PRO B 1 162 ? -29.344 15.391 21.016 1 41.62 162 PRO B N 1
ATOM 2582 C CA . PRO B 1 162 ? -30.547 15.344 21.844 1 41.62 162 PRO B CA 1
ATOM 2583 C C . PRO B 1 162 ? -31.75 16.016 21.156 1 41.62 162 PRO B C 1
ATOM 2585 O O . PRO B 1 162 ? -31.562 17 20.422 1 41.62 162 PRO B O 1
ATOM 2588 N N . ALA B 1 163 ? -32.75 15.242 20.859 1 45.62 163 ALA B N 1
ATOM 2589 C CA . ALA B 1 163 ? -34.031 15.812 20.516 1 45.62 163 ALA B CA 1
ATOM 2590 C C . ALA B 1 163 ? -34.375 17 21.422 1 45.62 163 ALA B C 1
ATOM 2592 O O . ALA B 1 163 ? -34.406 16.875 22.641 1 45.62 163 ALA B O 1
ATOM 2593 N N . THR B 1 164 ? -33.781 18.156 21.094 1 35.59 164 THR B N 1
ATOM 2594 C CA . THR B 1 164 ? -34.219 19.328 21.828 1 35.59 164 THR B CA 1
ATOM 2595 C C . THR B 1 164 ? -35.75 19.25 22.094 1 35.59 164 THR B C 1
ATOM 2597 O O . THR B 1 164 ? -36.531 19.188 21.141 1 35.59 164 THR B O 1
ATOM 2600 N N . GLY B 1 165 ? -36.219 18.406 23.078 1 33.75 165 GLY B N 1
ATOM 2601 C CA . GLY B 1 165 ? -37.531 18.609 23.625 1 33.75 165 GLY B CA 1
ATOM 2602 C C . GLY B 1 165 ? -37.969 20.062 23.656 1 33.75 165 GLY B C 1
ATOM 2603 O O . GLY B 1 165 ? -37.188 20.922 24.094 1 33.75 165 GLY B O 1
ATOM 2604 N N . HIS B 1 166 ? -38.531 20.531 22.562 1 37.44 166 HIS B N 1
ATOM 2605 C CA . HIS B 1 166 ? -39.375 21.734 22.594 1 37.44 166 HIS B CA 1
ATOM 2606 C C . HIS B 1 166 ? -40.125 21.828 23.922 1 37.44 166 HIS B C 1
ATOM 2608 O O . HIS B 1 166 ? -41.031 21.016 24.188 1 37.44 166 HIS B O 1
ATOM 2614 N N . ARG B 1 167 ? -39.406 22.031 25.094 1 24.55 167 ARG B N 1
ATOM 2615 C CA . ARG B 1 167 ? -40.25 22.656 26.109 1 24.55 167 ARG B CA 1
ATOM 2616 C C . ARG B 1 167 ? -40.688 24.062 25.672 1 24.55 167 ARG B C 1
ATOM 2618 O O . ARG B 1 167 ? -39.906 24.797 25.078 1 24.55 167 ARG B O 1
#

Sequence (334 aa):
MNESAHSTTEAAELDRIARQIDIDAPADRVWELVARPGWYVNDGAVEADQDVRYEGDTAVVRHPSLGEFRFRTVELDRPRYAAFRWIGTPSRDESAPSTLVEFWIDERDGGGVTLRVVESGFSGLADDPATWLEQREGNDKGWLIELAAAKAYVEQAAPTTPATGHRMNESAHSTTEAAELDRIARQIDIDAPADRVWELVARPGWYVNDGAVEADQDVRYEGDTAVVRHPSLGEFRFRTVELDRPRYAAFRWIGTPSRDESAPSTLVEFWIDERDGGGVTLRVVESGFSGLADDPATWLEQREGNDKGWLIELAAAKAYVEQAAPTTPATGHR

pLDDT: mean 85.75, std 18.23, range [24.55, 98.94]

Foldseek 3Di:
DCPVPCDPVNVQVLFKAKDKDWAFFDLQLLQVQVQDPPQLPDDLAGDPDWDWDDDDQKIWTQDPPPGIWIKGWDDDDPRFKTKIWTQDDPVDDSPQQTKIKMWGWAADPVHTTMIMIMIGRLCRNDVDPVVSSVVVVVVNVSVVSSNVNSRVVSRVPDDPPPPPPPD/DCPVPCDPVNVQVLFKAKDKDWAFFDLQLLQVQVQDPPQLPDDLAGDPDWDWDDDDQKIWTQDPPPGIWIKGWDDDDPRFKTKIWTQDDPVDDSPQQTKIKMWGWAADPVHTTMIMIMIGRLCRNDVDPVVSSVVVVVVNVSVVSSNVNSRVVSRVPDDPPPPPPPD